Protein AF-A0A2R4JYB7-F1 (afdb_monomer)

Solvent-accessible surface area (backbone atoms only — not comparable to full-atom values): 16387 Å² total; per-residue (Å²): 108,73,51,58,57,35,46,77,72,76,41,82,52,65,44,45,37,65,60,54,50,52,56,44,50,42,39,32,61,56,36,69,44,100,69,92,52,61,34,64,59,56,36,47,54,51,50,54,53,47,61,74,54,27,50,70,39,66,64,53,86,64,34,68,59,54,14,52,52,27,41,77,69,46,35,82,40,5,49,67,51,73,93,70,91,51,55,71,60,30,46,55,50,11,31,51,45,27,33,46,51,53,22,51,51,53,54,39,69,76,62,76,54,79,41,75,47,69,40,73,56,61,61,52,36,48,83,79,36,54,23,67,69,62,44,51,50,39,23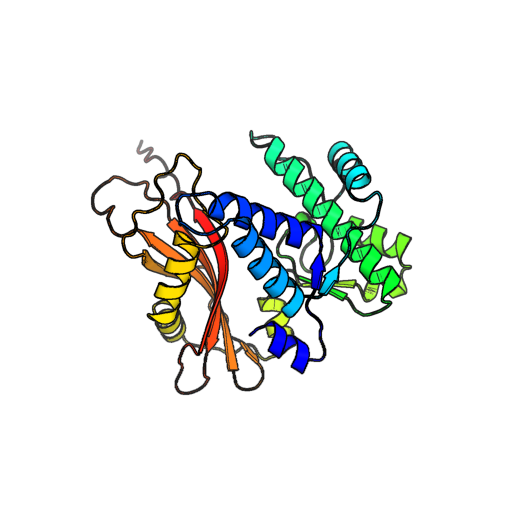,70,76,60,34,66,76,59,33,68,40,59,41,53,29,47,68,23,66,65,46,51,44,55,70,71,24,47,77,48,94,71,59,71,64,60,55,47,52,58,66,65,28,66,71,43,49,53,53,48,49,47,39,60,77,73,32,69,47,64,58,54,58,94,86,45,78,69,75,61,96,50,61,70,40,82,70,46,76,53,80,78,90,49,36,23,43,39,91,86,3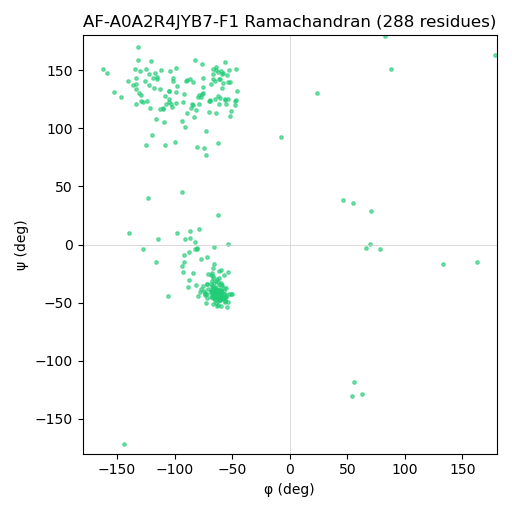2,31,39,33,63,45,34,39,36,30,36,65,56,84,67,88,82,65,67,100,64,68,60,33,41,37,33,35,34,43,35,36,24,40,70,79,74,77,41,82,75,43,74,43,80,76,48,56,40,61,40,76,53,79,74,76,74,75,83,77,72,132

Nearest PDB structures (foldseek):
  4ccv-assembly1_A  TM=4.680E-01  e=1.891E-02  Oryctolagus cuniculus
  6o1t-assembly1_B-2  TM=3.289E-01  e=2.391E+00  Bos taurus
  9jp5-assembly2_H  TM=4.965E-01  e=6.585E+00  Rhodococcus jostii RHA1
  5i7l-assembly3_A  TM=2.744E-01  e=2.260E+00  Homo sapiens

Secondary structure (DSSP, 8-state):
-HHHHHHHTT---EEEHHHHHHHHHHHHHHHTSSSSS-HHHHHHHHHHHHHHH-EEEPPPTTHHHHHHHHHHHT-TT-PPPPSSS-HHHHHHHHHHHHHHHHHHHHHHHHH-S-EEEE---GGGEETTEE-HHHHHHHHHHH-HHHHTTEEEETTSHHHHHHHHSEEE---HHHHHHHHTSHHHHHHHHHHHHHSS---S-TTSPPPPSSPEEEEEEES---EEEETTEEEEEEEEEEEETT-SSS-S-PPEEEEEEEEEEESSS--EEEEEEEEEEEEPPPP-------

Mean predicted aligned error: 9.95 Å

Foldseek 3Di:
DVLVLCVVVVHAAADEPLVLVVLLVLQLVQVVPPPPDDSVVSSVVSNVVCVVRHHYQYQDPCQQVVLLVCCVVCHFLLHADDPPDPRPVSSVVSSSRSSRLNSLLVVCQVPLAQDEDFELDCSQDDPQWGDPRSLVVSCVSVNNVSSVSYTYDNNGVLSVLVVQFPKDDDDPVVVVCQCQDPQNQVVVLCCCVPNSDVQDDPPPPRLPNAGKAWDDWDDDWTWTDHPQWIKTFTKTWIFRPPPPDDDDWGKIKIWTKIFIFGPPPTHTPDIDTPDIHIDIDPDPPDPPDD

Sequence (290 aa):
MLHTTAHLHGHTLAVPQAVATEHLAHHRFEARQPTGHSPQDAARRRREALHAFFAILPTPEGAAEEALDRVAERRLPARAASGDGDDGKAEAHGIRDTVVWLTLLAAFEDRNQMLWFLSGNQNFAARTAFHPDLRAEAQHRLGTDRSLFLGLMQDGIPALLKRWGTKVTVSAEDLNLLARSEPVAQQVQAAVLTGPARPFAPDFPAPGTGPLAFDGRLGRPLAYHVDDRLWVPSRIRWRARGEEHACSGSPFIITRVLLEVSVEPMHVLGVTVLDVSTAEPPAARGRHET

pLDDT: mean 78.58, std 17.25, range [31.84, 96.44]

Radius of gyration: 20.84 Å; Cα contacts (8 Å, |Δi|>4): 446; chains: 1; bounding box: 44×65×51 Å

Structure (mmCIF, N/CA/C/O backbone):
data_AF-A0A2R4JYB7-F1
#
_entry.id   AF-A0A2R4JYB7-F1
#
loop_
_atom_site.group_PDB
_atom_site.id
_atom_site.type_symbol
_atom_site.label_atom_id
_atom_site.label_alt_id
_atom_site.label_comp_id
_atom_site.label_asym_id
_atom_site.label_entity_id
_atom_site.label_seq_id
_atom_site.pdbx_PDB_ins_code
_atom_site.Cartn_x
_atom_site.Cartn_y
_atom_site.Cartn_z
_atom_site.occupancy
_atom_site.B_iso_or_equiv
_atom_site.auth_seq_id
_atom_site.auth_comp_id
_atom_site.auth_asym_id
_atom_site.auth_atom_id
_atom_site.pdbx_PDB_model_num
ATOM 1 N N . MET A 1 1 ? -3.838 -7.881 11.708 1.00 77.56 1 MET A N 1
ATOM 2 C CA . MET A 1 1 ? -5.175 -7.332 11.397 1.00 77.56 1 MET A CA 1
ATOM 3 C C . MET A 1 1 ? -5.413 -7.361 9.892 1.00 77.56 1 MET A C 1
ATOM 5 O O . MET A 1 1 ? -5.948 -8.359 9.438 1.00 77.56 1 MET A O 1
ATOM 9 N N . LEU A 1 2 ? -4.902 -6.409 9.094 1.00 81.94 2 LEU A N 1
ATOM 10 C CA . LEU A 1 2 ? -5.151 -6.378 7.636 1.00 81.94 2 LEU A CA 1
ATOM 11 C C . LEU A 1 2 ? -4.721 -7.657 6.883 1.00 81.94 2 LEU A C 1
ATOM 13 O O . LEU A 1 2 ? -5.419 -8.091 5.977 1.00 81.94 2 LEU A O 1
ATOM 17 N N . HIS A 1 3 ? -3.606 -8.284 7.278 1.00 84.56 3 HIS A N 1
ATOM 18 C CA . HIS A 1 3 ? -3.155 -9.569 6.719 1.00 84.56 3 HIS A CA 1
ATOM 19 C C . HIS A 1 3 ? -4.182 -10.699 6.902 1.00 84.56 3 HIS A C 1
ATOM 21 O O . HIS A 1 3 ? -4.426 -11.466 5.979 1.00 84.56 3 HIS A O 1
ATOM 27 N N . THR A 1 4 ? -4.810 -10.784 8.077 1.00 85.31 4 THR A N 1
ATOM 28 C CA . THR A 1 4 ? -5.815 -11.812 8.375 1.00 85.31 4 THR A CA 1
ATOM 29 C C . THR A 1 4 ? -7.050 -11.625 7.501 1.00 85.31 4 THR A C 1
ATOM 31 O O . THR A 1 4 ? -7.511 -12.584 6.893 1.00 85.31 4 THR A O 1
ATOM 34 N N . THR A 1 5 ? -7.535 -10.387 7.365 1.00 86.38 5 THR A N 1
ATOM 35 C CA . THR A 1 5 ? -8.644 -10.061 6.457 1.00 86.38 5 THR A CA 1
ATOM 36 C C . THR A 1 5 ? -8.279 -10.361 5.006 1.00 86.38 5 THR A C 1
ATOM 38 O O . THR A 1 5 ? -9.053 -11.000 4.308 1.00 86.38 5 THR A O 1
ATOM 41 N N . ALA A 1 6 ? -7.072 -10.001 4.559 1.00 87.94 6 ALA A N 1
ATOM 42 C CA . ALA A 1 6 ? -6.613 -10.345 3.214 1.00 87.94 6 ALA A CA 1
ATOM 43 C C . ALA A 1 6 ? -6.676 -11.859 2.960 1.00 87.94 6 ALA A C 1
ATOM 45 O O . ALA A 1 6 ? -7.192 -12.281 1.928 1.00 87.94 6 ALA A O 1
ATOM 46 N N . HIS A 1 7 ? -6.216 -12.662 3.922 1.00 88.88 7 HIS A N 1
ATOM 47 C CA . HIS A 1 7 ? -6.227 -14.117 3.822 1.00 88.88 7 HIS A CA 1
ATOM 48 C C . HIS A 1 7 ? -7.649 -14.695 3.747 1.00 88.88 7 HIS A C 1
ATOM 50 O O . HIS A 1 7 ? -7.897 -15.570 2.921 1.00 88.88 7 HIS A O 1
ATOM 56 N N . LEU A 1 8 ? -8.595 -14.170 4.540 1.00 89.31 8 LEU A N 1
ATOM 57 C CA . LEU A 1 8 ? -10.013 -14.562 4.478 1.00 89.31 8 LEU A CA 1
ATOM 58 C C . LEU A 1 8 ? -10.634 -14.294 3.101 1.00 89.31 8 LEU A C 1
ATOM 60 O O . LEU A 1 8 ? -11.441 -15.085 2.622 1.00 89.31 8 LEU A O 1
ATOM 64 N N . HIS A 1 9 ? -10.206 -13.220 2.435 1.00 89.88 9 HIS A N 1
ATOM 65 C CA . HIS A 1 9 ? -10.629 -12.868 1.075 1.00 89.88 9 HIS A CA 1
ATOM 66 C C . HIS A 1 9 ? -9.777 -13.544 -0.019 1.00 89.88 9 HIS A C 1
ATOM 68 O O . HIS A 1 9 ? -9.866 -13.185 -1.192 1.00 89.88 9 HIS A O 1
ATOM 74 N N . GLY A 1 10 ? -8.945 -14.532 0.336 1.00 89.69 10 GLY A N 1
ATOM 75 C CA . GLY A 1 10 ? -8.136 -15.297 -0.618 1.00 89.69 10 GLY A CA 1
ATOM 76 C C . GLY A 1 10 ? -6.990 -14.496 -1.240 1.00 89.69 10 GLY A C 1
ATOM 77 O O . GLY A 1 10 ? -6.601 -14.742 -2.383 1.00 89.69 10 GLY A O 1
ATOM 78 N N . HIS A 1 11 ? -6.460 -13.505 -0.523 1.00 90.75 11 HIS A N 1
ATOM 79 C CA . HIS A 1 11 ? -5.369 -12.655 -0.988 1.00 90.75 11 HIS A CA 1
ATOM 80 C C . HIS A 1 11 ? -4.119 -12.784 -0.126 1.00 90.75 11 HIS A C 1
ATOM 82 O O . HIS A 1 11 ? -4.175 -12.922 1.096 1.00 90.75 11 HIS A O 1
ATOM 88 N N . THR A 1 12 ? -2.973 -12.625 -0.781 1.00 91.19 12 THR A N 1
ATOM 89 C CA . THR A 1 12 ? -1.666 -12.543 -0.132 1.00 91.19 12 THR A CA 1
ATOM 90 C C . THR A 1 12 ? -1.170 -11.110 -0.213 1.00 91.19 12 THR A C 1
ATOM 92 O O . THR A 1 12 ? -0.999 -10.571 -1.308 1.00 91.19 12 THR A O 1
ATOM 95 N N . LEU A 1 13 ? -0.919 -10.484 0.937 1.00 91.44 13 LEU A N 1
ATOM 96 C CA . LEU A 1 13 ? -0.261 -9.181 0.964 1.00 91.44 13 LEU A CA 1
ATOM 97 C C . LEU A 1 13 ? 1.229 -9.360 0.676 1.00 91.44 13 LEU A C 1
ATOM 99 O O . LEU A 1 13 ? 1.877 -10.252 1.226 1.00 91.44 13 LEU A O 1
ATOM 103 N N . ALA A 1 14 ? 1.771 -8.496 -0.174 1.00 92.12 14 ALA A N 1
ATOM 104 C CA . ALA A 1 14 ? 3.167 -8.548 -0.568 1.00 92.12 14 ALA A CA 1
ATOM 105 C C . ALA A 1 14 ? 3.808 -7.160 -0.539 1.00 92.12 14 ALA A C 1
ATOM 107 O O . ALA A 1 14 ? 3.129 -6.150 -0.731 1.00 92.12 14 ALA A O 1
ATOM 108 N N . VAL A 1 15 ? 5.117 -7.120 -0.297 1.00 91.75 15 VAL A N 1
ATOM 109 C CA . VAL A 1 15 ? 5.913 -5.887 -0.266 1.00 91.75 15 VAL A CA 1
ATOM 110 C C . VAL A 1 15 ? 7.190 -6.100 -1.086 1.00 91.75 15 VAL A C 1
ATOM 112 O O . VAL A 1 15 ? 7.845 -7.130 -0.911 1.00 91.75 15 VAL A O 1
ATOM 115 N N . PRO A 1 16 ? 7.580 -5.157 -1.965 1.00 94.06 16 PRO A N 1
ATOM 116 C CA . PRO A 1 16 ? 8.871 -5.206 -2.647 1.00 94.06 16 PRO A CA 1
ATOM 117 C C . PRO A 1 16 ? 10.043 -5.236 -1.660 1.00 94.06 16 PRO A C 1
ATOM 119 O O . PRO A 1 16 ? 10.058 -4.491 -0.676 1.00 94.06 16 PRO A O 1
ATOM 122 N N . GLN A 1 17 ? 11.059 -6.051 -1.935 1.00 92.50 17 GLN A N 1
ATOM 123 C CA . GLN A 1 17 ? 12.241 -6.197 -1.083 1.00 92.50 17 GLN A CA 1
ATOM 124 C C . GLN A 1 17 ? 12.944 -4.862 -0.821 1.00 92.50 17 GLN A C 1
ATOM 126 O O . GLN A 1 17 ? 13.394 -4.628 0.303 1.00 92.50 17 GLN A O 1
ATOM 131 N N . ALA A 1 18 ? 13.005 -3.972 -1.815 1.00 89.56 18 ALA A N 1
ATOM 132 C CA . ALA A 1 18 ? 13.560 -2.629 -1.650 1.00 89.56 18 ALA A CA 1
ATOM 133 C C . ALA A 1 18 ? 12.838 -1.834 -0.545 1.00 89.56 18 ALA A C 1
ATOM 135 O O . ALA A 1 18 ? 13.487 -1.288 0.344 1.00 89.56 18 ALA A O 1
ATOM 136 N N . VAL A 1 19 ? 11.500 -1.867 -0.524 1.00 88.19 19 VAL A N 1
ATOM 137 C CA . VAL A 1 19 ? 10.675 -1.190 0.492 1.00 88.19 19 VAL A CA 1
ATOM 138 C C . VAL A 1 19 ? 10.846 -1.841 1.866 1.00 88.19 19 VAL A C 1
ATOM 140 O O . VAL A 1 19 ? 10.973 -1.151 2.875 1.00 88.19 19 VAL A O 1
ATOM 143 N N . ALA A 1 20 ? 10.901 -3.174 1.930 1.00 86.44 20 ALA A N 1
ATOM 144 C CA . ALA A 1 20 ? 11.161 -3.879 3.185 1.00 86.44 20 ALA A CA 1
ATOM 145 C C . ALA A 1 20 ? 12.561 -3.562 3.745 1.00 86.44 20 ALA A C 1
ATOM 147 O O . ALA A 1 20 ? 12.731 -3.399 4.954 1.00 86.44 20 ALA A O 1
ATOM 148 N N . THR A 1 21 ? 13.564 -3.447 2.874 1.00 85.31 21 THR A N 1
ATOM 149 C CA . THR A 1 21 ? 14.947 -3.122 3.248 1.00 85.31 21 THR A CA 1
ATOM 150 C C . THR A 1 21 ? 15.059 -1.693 3.762 1.00 85.31 21 THR A C 1
ATOM 152 O O . THR A 1 21 ? 15.651 -1.481 4.818 1.00 85.31 21 THR A O 1
ATOM 155 N N . GLU A 1 22 ? 14.435 -0.738 3.073 1.00 82.62 22 GLU A N 1
ATOM 156 C CA . GLU A 1 22 ? 14.310 0.656 3.508 1.00 82.62 22 GLU A CA 1
ATOM 157 C C . GLU A 1 22 ? 13.641 0.747 4.889 1.00 82.62 22 GLU A C 1
ATOM 159 O O . GLU A 1 22 ? 14.185 1.359 5.810 1.00 82.62 22 GLU A O 1
ATOM 164 N N . HIS A 1 23 ? 12.517 0.045 5.081 1.00 78.56 23 HIS A N 1
ATOM 165 C CA . HIS A 1 23 ? 11.815 -0.018 6.368 1.00 78.56 23 HIS A CA 1
ATOM 166 C C . HIS A 1 23 ? 12.721 -0.528 7.500 1.00 78.56 23 HIS A C 1
ATOM 168 O O . HIS A 1 23 ? 12.712 -0.001 8.614 1.00 78.56 23 HIS A O 1
ATOM 174 N N . LEU A 1 24 ? 13.523 -1.562 7.233 1.00 78.75 24 LEU A N 1
ATOM 175 C CA . LEU A 1 24 ? 14.467 -2.110 8.210 1.00 78.75 24 LEU A CA 1
ATOM 176 C C . LEU A 1 24 ? 15.669 -1.189 8.459 1.00 78.75 24 LEU A C 1
ATOM 178 O O . LEU A 1 24 ? 16.182 -1.162 9.579 1.00 78.75 24 LEU A O 1
ATOM 182 N N . ALA A 1 25 ? 16.133 -0.459 7.444 1.00 75.12 25 ALA A N 1
ATOM 183 C CA . ALA A 1 25 ? 17.231 0.493 7.569 1.00 75.12 25 ALA A CA 1
ATOM 184 C C . ALA A 1 25 ? 16.847 1.660 8.490 1.00 75.12 25 ALA A C 1
ATOM 186 O O . ALA A 1 25 ? 17.591 1.941 9.433 1.00 75.12 25 ALA A O 1
ATOM 187 N N . HIS A 1 26 ? 15.657 2.241 8.300 1.00 68.62 26 HIS A N 1
ATOM 188 C CA . HIS A 1 26 ? 15.118 3.266 9.198 1.00 68.62 26 HIS A CA 1
ATOM 189 C C . HIS A 1 26 ? 15.037 2.760 10.646 1.00 68.62 26 HIS A C 1
ATOM 191 O O . HIS A 1 26 ? 15.586 3.371 11.561 1.00 68.62 26 HIS A O 1
ATOM 197 N N . HIS A 1 27 ? 14.496 1.556 10.850 1.00 66.25 27 HIS A N 1
ATOM 198 C CA . HIS A 1 27 ? 14.380 0.970 12.188 1.00 66.25 27 HIS A CA 1
ATOM 199 C C . HIS A 1 27 ? 15.742 0.691 12.865 1.00 66.25 27 HIS A C 1
ATOM 201 O O . HIS A 1 27 ? 15.862 0.743 14.091 1.00 66.25 27 HIS A O 1
ATOM 207 N N . ARG A 1 28 ? 16.790 0.365 12.094 1.00 66.56 28 ARG A N 1
ATOM 208 C CA . ARG A 1 28 ? 18.157 0.172 12.619 1.00 66.56 28 ARG A CA 1
ATOM 209 C C . ARG A 1 28 ? 18.805 1.480 13.036 1.00 66.56 28 ARG A C 1
ATOM 211 O O . ARG A 1 28 ? 19.497 1.505 14.052 1.00 66.56 28 ARG A O 1
ATOM 218 N N . PHE A 1 29 ? 18.635 2.521 12.226 1.00 60.56 29 PHE A N 1
ATOM 219 C CA . PHE A 1 29 ? 19.181 3.842 12.506 1.00 60.56 29 PHE A CA 1
ATOM 220 C C . PHE A 1 29 ? 18.631 4.385 13.828 1.00 60.56 29 PHE A C 1
ATOM 222 O O . PHE A 1 29 ? 19.389 4.860 14.669 1.00 60.56 29 PHE A O 1
ATOM 229 N N . GLU A 1 30 ? 17.336 4.210 14.069 1.00 56.97 30 GLU A N 1
ATOM 230 C CA . GLU A 1 30 ? 16.692 4.707 15.283 1.00 56.97 30 GLU A CA 1
ATOM 231 C C . GLU A 1 30 ? 17.010 3.879 16.533 1.00 56.97 30 GLU A C 1
ATOM 233 O O . GLU A 1 30 ? 17.233 4.451 17.597 1.00 56.97 30 GLU A O 1
ATOM 238 N N . ALA A 1 31 ? 17.140 2.551 16.420 1.00 60.84 31 ALA A N 1
ATOM 239 C CA . ALA A 1 31 ? 17.536 1.705 17.552 1.00 60.84 31 ALA A CA 1
ATOM 240 C C . ALA A 1 31 ? 18.973 1.976 18.048 1.00 60.84 31 ALA A C 1
ATOM 242 O O . ALA A 1 31 ? 19.328 1.573 19.152 1.00 60.84 31 ALA A O 1
ATOM 243 N N . ARG A 1 32 ? 19.811 2.655 17.249 1.00 57.91 32 ARG A N 1
ATOM 244 C CA . ARG A 1 32 ? 21.145 3.129 17.667 1.00 57.91 32 ARG A CA 1
ATOM 245 C C . ARG A 1 32 ? 21.092 4.384 18.545 1.00 57.91 32 ARG A C 1
ATOM 247 O O . ARG A 1 32 ? 22.105 4.729 19.145 1.00 57.91 32 ARG A O 1
ATOM 254 N N . GLN A 1 33 ? 19.944 5.052 18.639 1.00 56.41 33 GLN A N 1
ATOM 255 C CA . GLN A 1 33 ? 19.716 6.116 19.618 1.00 56.41 33 GLN A CA 1
ATOM 256 C C . GLN A 1 33 ? 19.469 5.502 21.011 1.00 56.41 33 GLN A C 1
ATOM 258 O O . GLN A 1 33 ? 19.084 4.333 21.080 1.00 56.41 33 GLN A O 1
ATOM 263 N N . PRO A 1 34 ? 19.725 6.217 22.127 1.00 48.06 34 PRO A N 1
ATOM 264 C CA . PRO A 1 34 ? 20.020 5.619 23.432 1.00 48.06 34 PRO A CA 1
ATOM 265 C C . PRO A 1 34 ? 18.773 5.002 24.084 1.00 48.06 34 PRO A C 1
ATOM 267 O O . PRO A 1 34 ? 18.163 5.567 24.982 1.00 48.06 34 PRO A O 1
ATOM 270 N N . THR A 1 35 ? 18.383 3.820 23.612 1.00 50.06 35 THR A N 1
ATOM 271 C CA . THR A 1 35 ? 17.204 3.063 24.057 1.00 50.06 35 THR A CA 1
ATOM 272 C C . THR A 1 35 ? 17.587 1.751 24.748 1.00 50.06 35 THR A C 1
ATOM 274 O O . THR A 1 35 ? 16.713 0.970 25.112 1.00 50.06 35 THR A O 1
ATOM 277 N N . GLY A 1 36 ? 18.885 1.485 24.953 1.00 52.75 36 GLY A N 1
ATOM 278 C CA . GLY A 1 36 ? 19.387 0.337 25.725 1.00 52.75 36 GLY A CA 1
ATOM 279 C C . GLY A 1 36 ? 19.183 -1.045 25.085 1.00 52.75 36 GLY A C 1
ATOM 280 O O . GLY A 1 36 ? 19.585 -2.045 25.671 1.00 52.75 36 GLY A O 1
ATOM 281 N N . HIS A 1 37 ? 18.594 -1.125 23.888 1.00 57.59 37 HIS A N 1
ATOM 282 C CA . HIS A 1 37 ? 18.372 -2.375 23.159 1.00 57.59 37 HIS A CA 1
ATOM 283 C C . HIS A 1 37 ? 19.413 -2.551 22.049 1.00 57.59 37 HIS A C 1
ATOM 285 O O . HIS A 1 37 ? 19.784 -1.588 21.383 1.00 57.59 37 HIS A O 1
ATOM 291 N N . SER A 1 38 ? 19.856 -3.790 21.801 1.00 71.31 38 SER A N 1
ATOM 292 C CA . SER A 1 38 ? 20.729 -4.095 20.662 1.00 71.31 38 SER A CA 1
ATOM 293 C C . SER A 1 38 ? 20.010 -3.758 19.342 1.00 71.31 38 SER A C 1
ATOM 295 O O . SER A 1 38 ? 18.969 -4.359 19.043 1.00 71.31 38 SER A O 1
ATOM 297 N N . PRO A 1 39 ? 20.556 -2.858 18.498 1.00 68.25 39 PRO A N 1
ATOM 298 C CA . PRO A 1 39 ? 19.956 -2.501 17.209 1.00 68.25 39 PRO A CA 1
ATOM 299 C C . PRO A 1 39 ? 19.755 -3.702 16.277 1.00 68.25 39 PRO A C 1
ATOM 301 O O . PRO A 1 39 ? 18.881 -3.696 15.407 1.00 68.25 39 PRO A O 1
ATOM 304 N N . GLN A 1 40 ? 20.568 -4.747 16.451 1.00 73.69 40 GLN A N 1
ATOM 305 C CA . GLN A 1 40 ? 20.485 -5.974 15.666 1.00 73.69 40 GLN A CA 1
ATOM 306 C C . GLN A 1 40 ? 19.274 -6.826 16.062 1.00 73.69 40 GLN A C 1
ATOM 308 O O . GLN A 1 40 ? 18.575 -7.317 15.176 1.00 73.69 40 GLN A O 1
ATOM 313 N N . ASP A 1 41 ? 18.978 -6.949 17.360 1.00 70.88 41 ASP A N 1
ATOM 314 C CA . ASP A 1 41 ? 17.817 -7.705 17.844 1.00 70.88 41 ASP A CA 1
ATOM 315 C C . ASP A 1 41 ? 16.502 -7.025 17.455 1.00 70.88 41 ASP A C 1
ATOM 317 O O . ASP A 1 41 ? 15.561 -7.693 17.020 1.00 70.88 41 ASP A O 1
ATOM 321 N N . ALA A 1 42 ? 16.453 -5.692 17.538 1.00 66.81 42 ALA A N 1
ATOM 322 C CA . ALA A 1 42 ? 15.307 -4.903 17.093 1.00 66.81 42 ALA A CA 1
ATOM 323 C C . ALA A 1 42 ? 15.045 -5.088 15.586 1.00 66.81 42 ALA A C 1
ATOM 325 O O . ALA A 1 42 ? 13.924 -5.387 15.169 1.00 66.81 42 ALA A O 1
ATOM 326 N N . ALA A 1 43 ? 16.097 -5.001 14.766 1.00 71.50 43 ALA A N 1
ATOM 327 C CA . ALA A 1 43 ? 15.994 -5.223 13.327 1.00 71.50 43 ALA A CA 1
ATOM 328 C C . ALA A 1 43 ? 15.611 -6.668 12.970 1.00 71.50 43 ALA A C 1
ATOM 330 O O . ALA A 1 43 ? 14.854 -6.877 12.022 1.00 71.50 43 ALA A O 1
ATOM 331 N N . ARG A 1 44 ? 16.111 -7.662 13.720 1.00 77.81 44 ARG A N 1
ATOM 332 C CA . ARG A 1 44 ? 15.747 -9.073 13.535 1.00 77.81 44 ARG A CA 1
ATOM 333 C C . ARG A 1 44 ? 14.260 -9.289 13.807 1.00 77.81 44 ARG A C 1
ATOM 335 O O . ARG A 1 44 ? 13.566 -9.756 12.911 1.00 77.81 44 ARG A O 1
ATOM 342 N N . ARG A 1 45 ? 13.757 -8.862 14.972 1.00 72.81 45 ARG A N 1
ATOM 343 C CA . ARG A 1 45 ? 12.326 -8.969 15.320 1.00 72.81 45 ARG A CA 1
ATOM 344 C C . ARG A 1 45 ? 11.442 -8.276 14.290 1.00 72.81 45 ARG A C 1
ATOM 346 O O . ARG A 1 45 ? 10.395 -8.794 13.913 1.00 72.81 45 ARG A O 1
ATOM 353 N N . ARG A 1 46 ? 11.869 -7.108 13.796 1.00 76.75 46 ARG A N 1
ATOM 354 C CA . ARG A 1 46 ? 11.103 -6.388 12.776 1.00 76.75 46 ARG A CA 1
ATOM 355 C C . ARG A 1 46 ? 11.089 -7.119 11.437 1.00 76.75 46 ARG A C 1
ATOM 357 O O . ARG A 1 46 ? 10.048 -7.152 10.787 1.00 76.75 46 ARG A O 1
ATOM 364 N N . ARG A 1 47 ? 12.212 -7.716 11.033 1.00 80.94 47 ARG A N 1
ATOM 365 C CA . ARG A 1 47 ? 12.286 -8.557 9.834 1.00 8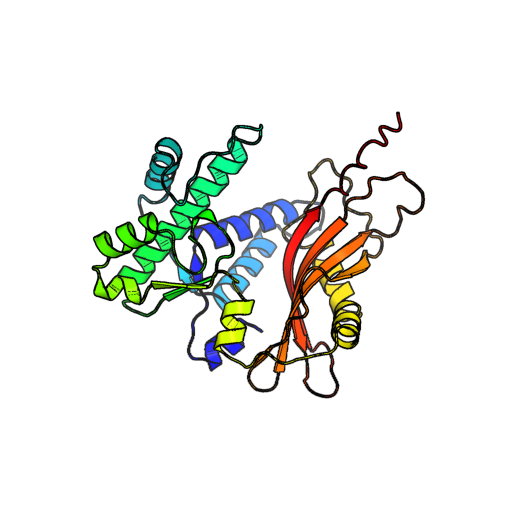0.94 47 ARG A CA 1
ATOM 366 C C . ARG A 1 47 ? 11.373 -9.772 9.968 1.00 80.94 47 ARG A C 1
ATOM 368 O O . ARG A 1 47 ? 10.581 -10.014 9.069 1.00 80.94 47 ARG A O 1
ATOM 375 N N . GLU A 1 48 ? 11.448 -10.488 11.085 1.00 79.12 48 GLU A N 1
ATOM 376 C CA . GLU A 1 48 ? 10.580 -11.637 11.373 1.00 79.12 48 GLU A CA 1
ATOM 377 C C . GLU A 1 48 ? 9.101 -11.242 11.293 1.00 79.12 48 GLU A C 1
ATOM 379 O O . GLU A 1 48 ? 8.328 -11.906 10.609 1.00 79.12 48 GLU A O 1
ATOM 384 N N . ALA A 1 49 ? 8.721 -10.104 11.882 1.00 78.50 49 ALA A N 1
ATOM 385 C CA . ALA A 1 49 ? 7.361 -9.584 11.782 1.00 78.50 49 ALA A CA 1
ATOM 386 C C . ALA A 1 49 ? 6.953 -9.254 10.334 1.00 78.50 49 ALA A C 1
ATOM 388 O O . ALA A 1 49 ? 5.840 -9.575 9.931 1.00 78.50 49 ALA A O 1
ATOM 389 N N . LEU A 1 50 ? 7.831 -8.639 9.530 1.00 82.12 50 LEU A N 1
ATOM 390 C CA . LEU A 1 50 ? 7.535 -8.368 8.117 1.00 82.12 50 LEU A CA 1
ATOM 391 C C . LEU A 1 50 ? 7.292 -9.665 7.336 1.00 82.12 50 LEU A C 1
ATOM 393 O O . LEU A 1 50 ? 6.292 -9.759 6.633 1.00 82.12 50 LEU A O 1
ATOM 397 N N . HIS A 1 51 ? 8.151 -10.672 7.504 1.00 85.38 51 HIS A N 1
ATOM 398 C CA . HIS A 1 51 ? 7.998 -11.969 6.838 1.00 85.38 51 HIS A CA 1
ATOM 399 C C . HIS A 1 51 ? 6.789 -12.772 7.340 1.00 85.38 51 HIS A C 1
ATOM 401 O O . HIS A 1 51 ? 6.245 -13.573 6.588 1.00 85.38 51 HIS A O 1
ATOM 407 N N . ALA A 1 52 ? 6.343 -12.550 8.580 1.00 82.69 52 ALA A N 1
ATOM 408 C CA . ALA A 1 52 ? 5.147 -13.193 9.119 1.00 82.69 52 ALA A CA 1
ATOM 409 C C . ALA A 1 52 ? 3.841 -12.666 8.495 1.00 82.69 52 ALA A C 1
ATOM 411 O O . ALA A 1 52 ? 2.841 -13.380 8.493 1.00 82.69 52 ALA A O 1
ATOM 412 N N . PHE A 1 53 ? 3.831 -11.426 7.987 1.00 83.50 53 PHE A N 1
ATOM 413 C CA . PHE A 1 53 ? 2.618 -10.773 7.471 1.00 83.50 53 PHE A CA 1
ATOM 414 C C . PHE A 1 53 ? 2.650 -10.457 5.976 1.00 83.50 53 PHE A C 1
ATOM 416 O O . PHE A 1 53 ? 1.608 -10.126 5.410 1.00 83.50 53 PHE A O 1
ATOM 423 N N . PHE A 1 54 ? 3.817 -10.500 5.336 1.00 89.88 54 PHE A N 1
ATOM 424 C CA . PHE A 1 54 ? 3.965 -10.139 3.934 1.00 89.88 54 PHE A CA 1
ATOM 425 C C . PHE A 1 54 ? 4.844 -11.137 3.195 1.00 89.88 54 PHE A C 1
ATOM 427 O O . PHE A 1 54 ? 5.934 -11.493 3.643 1.00 89.88 54 PHE A O 1
ATOM 434 N N . ALA A 1 55 ? 4.409 -11.502 1.991 1.00 92.31 55 ALA A N 1
ATOM 435 C CA . ALA A 1 55 ? 5.309 -12.078 1.009 1.00 92.31 55 ALA A CA 1
ATOM 436 C C . ALA A 1 55 ? 6.285 -10.991 0.533 1.00 92.31 55 ALA A C 1
ATOM 438 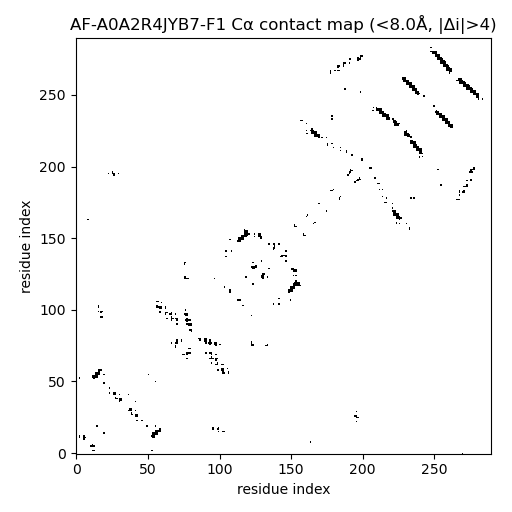O O . ALA A 1 55 ? 5.867 -9.941 0.042 1.00 92.31 55 ALA A O 1
ATOM 439 N N . ILE A 1 56 ? 7.586 -11.233 0.657 1.00 93.31 56 ILE A N 1
ATOM 440 C CA . ILE A 1 56 ? 8.590 -10.307 0.129 1.00 93.31 56 ILE A CA 1
ATOM 441 C C . ILE A 1 56 ? 8.817 -10.629 -1.346 1.00 93.31 56 ILE A C 1
ATOM 443 O O . ILE A 1 56 ? 9.175 -11.756 -1.686 1.00 93.31 56 ILE A O 1
ATOM 447 N N . LEU A 1 57 ? 8.571 -9.653 -2.220 1.00 94.38 57 LEU A N 1
ATOM 448 C CA . LEU A 1 57 ? 8.844 -9.784 -3.651 1.00 94.38 57 LEU A CA 1
ATOM 449 C C . LEU A 1 57 ? 10.317 -9.442 -3.894 1.00 94.38 57 LEU A C 1
ATOM 451 O O . LEU A 1 57 ? 10.715 -8.330 -3.534 1.00 94.38 57 LEU A O 1
ATOM 455 N N . PRO A 1 58 ? 11.127 -10.363 -4.442 1.00 95.06 58 PRO A N 1
ATOM 456 C CA . PRO A 1 58 ? 12.549 -10.117 -4.640 1.00 95.06 58 PRO A CA 1
ATOM 457 C C . PRO A 1 58 ? 12.758 -8.986 -5.643 1.00 95.06 58 PRO A C 1
ATOM 459 O O . PRO A 1 58 ? 12.041 -8.892 -6.639 1.00 95.06 58 PRO A O 1
ATOM 462 N N . THR A 1 59 ? 13.746 -8.134 -5.381 1.00 95.31 59 THR A N 1
ATOM 463 C CA . THR A 1 59 ? 14.175 -7.145 -6.372 1.00 95.31 59 THR A CA 1
ATOM 464 C C . THR A 1 59 ? 14.861 -7.889 -7.526 1.00 95.31 59 THR A C 1
ATOM 466 O O . THR A 1 59 ? 15.802 -8.636 -7.250 1.00 95.31 59 THR A O 1
ATOM 469 N N . PRO A 1 60 ? 14.424 -7.722 -8.788 1.00 95.94 60 PRO A N 1
ATOM 470 C CA . PRO A 1 60 ? 15.063 -8.393 -9.913 1.00 95.94 60 PRO A CA 1
ATOM 471 C C . PRO A 1 60 ? 16.491 -7.877 -10.131 1.00 95.94 60 PRO A C 1
ATOM 473 O O . PRO A 1 60 ? 16.809 -6.727 -9.815 1.00 95.94 60 PRO A O 1
ATOM 476 N N . GLU A 1 61 ? 17.354 -8.736 -10.669 1.00 94.50 61 GLU A N 1
ATOM 477 C CA . GLU A 1 61 ? 18.721 -8.366 -11.047 1.00 94.50 61 GLU A CA 1
ATOM 478 C C . GLU A 1 61 ? 18.703 -7.251 -12.108 1.00 94.50 61 GLU A C 1
ATOM 480 O O . GLU A 1 61 ? 17.810 -7.207 -12.955 1.00 94.50 61 GLU A O 1
ATOM 485 N N . GLY A 1 62 ? 19.644 -6.305 -12.031 1.00 93.94 62 GLY A N 1
ATOM 486 C CA . GLY A 1 62 ? 19.698 -5.151 -12.939 1.00 93.94 62 GLY A CA 1
ATOM 487 C C . GLY A 1 62 ? 18.709 -4.019 -12.622 1.00 93.94 62 GLY A C 1
ATOM 488 O O . GLY A 1 62 ? 18.716 -2.987 -13.290 1.00 93.94 62 GLY A O 1
ATOM 489 N N . ALA A 1 63 ? 17.828 -4.178 -11.622 1.00 94.38 63 ALA A N 1
ATOM 490 C CA . ALA A 1 63 ? 16.807 -3.170 -11.322 1.00 94.38 63 ALA A CA 1
ATOM 491 C C . ALA A 1 63 ? 17.382 -1.851 -10.793 1.00 94.38 63 ALA A C 1
ATOM 493 O O . ALA A 1 63 ? 16.756 -0.808 -10.967 1.00 94.38 63 ALA A O 1
ATOM 494 N N . ALA A 1 64 ? 18.531 -1.896 -10.114 1.00 90.88 64 ALA A N 1
ATOM 495 C CA . ALA A 1 64 ? 19.181 -0.701 -9.591 1.00 90.88 64 ALA A CA 1
ATOM 496 C C . ALA A 1 64 ? 19.829 0.107 -10.723 1.00 90.88 64 ALA A C 1
ATOM 498 O O . ALA A 1 64 ? 19.672 1.322 -10.771 1.00 90.88 64 ALA A O 1
ATOM 499 N N . GLU A 1 65 ? 20.497 -0.576 -11.649 1.00 92.94 65 GLU A N 1
ATOM 500 C CA . GLU A 1 65 ? 21.123 -0.003 -12.837 1.00 92.94 65 GLU A CA 1
ATOM 501 C C . GLU A 1 65 ? 20.070 0.642 -13.748 1.00 92.94 65 GLU A C 1
ATOM 503 O O . GLU A 1 65 ? 20.143 1.838 -14.018 1.00 92.94 65 GLU A O 1
ATOM 508 N N . GLU A 1 66 ? 19.009 -0.093 -14.097 1.00 93.25 66 GLU A N 1
ATOM 509 C CA . GLU A 1 66 ? 17.888 0.440 -14.887 1.00 93.25 66 GLU A CA 1
ATOM 510 C C . GLU A 1 66 ? 17.209 1.629 -14.183 1.00 93.25 66 GLU A C 1
ATOM 512 O O . GLU A 1 66 ? 16.724 2.553 -14.834 1.00 93.25 66 GLU A O 1
ATOM 517 N N . ALA A 1 67 ? 17.160 1.640 -12.847 1.00 91.50 67 ALA A N 1
ATOM 518 C CA . ALA A 1 67 ? 16.612 2.769 -12.105 1.00 91.50 67 ALA A CA 1
ATOM 519 C C . ALA A 1 67 ? 17.464 4.038 -12.237 1.00 91.50 67 ALA A C 1
ATOM 521 O O . ALA A 1 67 ? 16.897 5.126 -12.354 1.00 91.50 67 ALA A O 1
ATOM 522 N N . LEU A 1 68 ? 18.793 3.909 -12.264 1.00 88.81 68 LEU A N 1
ATOM 523 C CA . LEU A 1 68 ? 19.698 5.030 -12.528 1.00 88.81 68 LEU A CA 1
ATOM 524 C C . LEU A 1 68 ? 19.524 5.548 -13.959 1.00 88.81 68 LEU A C 1
ATOM 526 O O . LEU A 1 68 ? 19.377 6.757 -14.154 1.00 88.81 68 LEU A O 1
ATOM 530 N N . ASP A 1 69 ? 19.440 4.642 -14.934 1.00 90.06 69 ASP A N 1
ATOM 531 C CA . ASP A 1 69 ? 19.228 4.999 -16.339 1.00 90.06 69 ASP A CA 1
ATOM 532 C C . ASP A 1 69 ? 17.897 5.740 -16.528 1.00 90.06 69 ASP A C 1
ATOM 534 O O . ASP A 1 69 ? 17.845 6.794 -17.164 1.00 90.06 69 ASP A O 1
ATOM 538 N N . ARG A 1 70 ? 16.812 5.274 -15.893 1.00 89.62 70 ARG A N 1
ATOM 539 C CA . ARG A 1 70 ? 15.513 5.964 -15.962 1.00 89.62 70 ARG A CA 1
ATOM 540 C C . ARG A 1 70 ? 15.514 7.336 -15.323 1.00 89.62 70 ARG A C 1
ATOM 542 O O . ARG A 1 70 ? 14.833 8.216 -15.841 1.00 89.62 70 ARG A O 1
ATOM 549 N N . VAL A 1 71 ? 16.228 7.530 -14.215 1.00 86.69 71 VAL A N 1
ATOM 550 C CA . VAL A 1 71 ? 16.367 8.860 -13.607 1.00 86.69 71 VAL A CA 1
ATOM 551 C C . VAL A 1 71 ? 17.093 9.797 -14.570 1.00 86.69 71 VAL A C 1
ATOM 553 O O . VAL A 1 71 ? 16.609 10.905 -14.811 1.00 86.69 71 VAL A O 1
ATOM 556 N N . ALA A 1 72 ? 18.188 9.336 -15.183 1.00 85.56 72 ALA A N 1
ATOM 557 C CA . ALA A 1 72 ? 18.943 10.110 -16.167 1.00 85.56 72 ALA A CA 1
ATOM 558 C C . ALA A 1 72 ? 18.088 10.474 -17.396 1.00 85.56 72 ALA A C 1
ATOM 560 O O . ALA A 1 72 ? 18.082 11.621 -17.845 1.00 85.56 72 ALA A O 1
ATOM 561 N N . GLU A 1 73 ? 17.300 9.522 -17.894 1.00 87.00 73 GLU A N 1
ATOM 562 C CA . GLU A 1 73 ? 16.390 9.693 -19.033 1.00 87.00 73 GLU A CA 1
ATOM 563 C C . GLU A 1 73 ? 15.041 10.338 -18.661 1.00 87.00 73 GLU A C 1
ATOM 565 O O . GLU A 1 73 ? 14.214 10.608 -19.534 1.00 87.00 73 GLU A O 1
ATOM 570 N N . ARG A 1 74 ? 14.795 10.592 -17.368 1.00 84.25 74 ARG A N 1
ATOM 571 C CA . ARG A 1 74 ? 13.533 11.112 -16.811 1.00 84.25 74 ARG A CA 1
ATOM 572 C C . ARG A 1 74 ? 12.305 10.276 -17.191 1.00 84.25 74 ARG A C 1
ATOM 574 O O . ARG A 1 74 ? 11.218 10.820 -17.423 1.00 84.25 74 ARG A O 1
ATOM 581 N N . ARG A 1 75 ? 12.469 8.954 -17.271 1.00 87.44 75 ARG A N 1
ATOM 582 C CA . ARG A 1 75 ? 11.386 8.023 -17.601 1.00 87.44 75 ARG A CA 1
ATOM 583 C C . ARG A 1 75 ? 10.607 7.618 -16.366 1.00 87.44 75 ARG A C 1
ATOM 585 O O . ARG A 1 75 ? 11.166 7.316 -15.319 1.00 87.44 75 ARG A O 1
ATOM 592 N N . LEU A 1 76 ? 9.295 7.487 -16.526 1.00 86.31 76 LEU A N 1
ATOM 593 C CA . LEU A 1 76 ? 8.433 7.029 -15.444 1.00 86.31 76 LEU A CA 1
ATOM 594 C C . LEU A 1 76 ? 8.830 5.629 -14.922 1.00 86.31 76 LEU A C 1
ATOM 596 O O . LEU A 1 76 ? 9.274 4.768 -15.692 1.00 86.31 76 LEU A O 1
ATOM 600 N N . PRO A 1 77 ? 8.637 5.380 -13.615 1.00 87.12 77 PRO A N 1
ATOM 601 C CA . PRO A 1 77 ? 8.091 6.311 -12.616 1.00 87.12 77 PRO A CA 1
ATOM 602 C C . PRO A 1 77 ? 9.119 7.332 -12.072 1.00 87.12 77 PRO A C 1
ATOM 604 O O . PRO A 1 77 ? 8.737 8.228 -11.323 1.00 87.12 77 PRO A O 1
ATOM 607 N N . ALA A 1 78 ? 10.391 7.263 -12.479 1.00 81.44 78 ALA A N 1
ATOM 608 C CA . ALA A 1 78 ? 11.430 8.232 -12.132 1.00 81.44 78 ALA A CA 1
ATOM 609 C C . ALA A 1 78 ? 11.279 9.564 -12.898 1.00 81.44 78 ALA A C 1
ATOM 611 O O . ALA A 1 78 ? 11.919 9.805 -13.919 1.00 81.44 78 ALA A O 1
ATOM 612 N N . ARG A 1 79 ? 10.425 10.472 -12.415 1.00 68.12 79 ARG A N 1
ATOM 613 C CA . ARG A 1 79 ? 10.432 11.870 -12.883 1.00 68.12 79 ARG A CA 1
ATOM 614 C C . ARG A 1 79 ? 11.484 12.689 -12.131 1.00 68.12 79 ARG A C 1
ATOM 616 O O . ARG A 1 79 ? 11.607 12.558 -10.919 1.00 68.12 79 ARG A O 1
ATOM 623 N N . ALA A 1 80 ? 12.189 13.569 -12.846 1.00 52.44 80 ALA A N 1
ATOM 624 C CA . ALA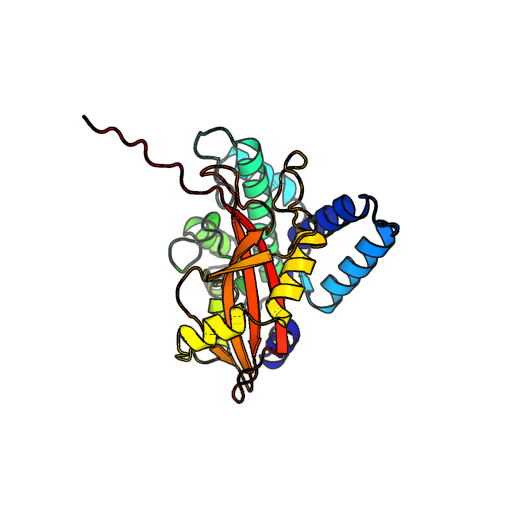 A 1 80 ? 13.070 14.568 -12.237 1.00 52.44 80 ALA A CA 1
ATOM 625 C C . ALA A 1 80 ? 12.277 15.564 -11.373 1.00 52.44 80 ALA A C 1
ATOM 627 O O . ALA A 1 80 ? 11.117 15.865 -11.680 1.00 52.44 80 ALA A O 1
ATOM 628 N N . ALA A 1 81 ? 12.920 16.090 -10.326 1.00 52.50 81 ALA A N 1
ATOM 629 C CA . ALA A 1 81 ? 12.390 17.180 -9.513 1.00 52.50 81 ALA A CA 1
ATOM 630 C C . ALA A 1 81 ? 11.961 18.358 -10.405 1.00 52.50 81 ALA A C 1
ATOM 632 O O . ALA A 1 81 ? 12.647 18.711 -11.368 1.00 52.50 81 ALA A O 1
ATOM 633 N N . SER A 1 82 ? 10.834 18.996 -10.084 1.00 48.75 82 SER A N 1
ATOM 634 C CA . SER A 1 82 ? 10.632 20.390 -10.487 1.00 48.75 82 SER A CA 1
ATOM 635 C C . SER A 1 82 ? 11.766 21.215 -9.877 1.00 48.75 82 SER A C 1
ATOM 637 O O . SER A 1 82 ? 12.056 21.000 -8.705 1.00 48.75 82 SER A O 1
ATOM 639 N N . GLY A 1 83 ? 12.382 22.111 -10.657 1.00 45.91 83 GLY A N 1
ATOM 640 C CA . GLY A 1 83 ? 13.681 22.760 -10.393 1.00 45.91 83 GLY A CA 1
ATOM 641 C C . GLY A 1 83 ? 13.829 23.653 -9.152 1.00 45.91 83 GLY A C 1
ATOM 642 O O . GLY A 1 83 ? 14.690 24.526 -9.151 1.00 45.91 83 GLY A O 1
ATOM 643 N N . ASP A 1 84 ? 13.035 23.440 -8.107 1.00 44.12 84 ASP A N 1
ATOM 644 C CA . ASP A 1 84 ? 13.183 24.064 -6.800 1.00 44.12 84 ASP A CA 1
ATOM 645 C C . ASP A 1 84 ? 13.873 23.086 -5.828 1.00 44.12 84 ASP A C 1
ATOM 647 O O . ASP A 1 84 ? 13.235 22.320 -5.110 1.00 44.12 84 ASP A O 1
ATOM 651 N N . GLY A 1 85 ? 15.208 23.120 -5.814 1.00 45.28 85 GLY A N 1
ATOM 652 C CA . GLY A 1 85 ? 16.046 22.961 -4.615 1.00 45.28 85 GLY A CA 1
ATOM 653 C C . GLY A 1 85 ? 16.103 21.628 -3.849 1.00 45.28 85 GLY A C 1
ATOM 654 O O . GLY A 1 85 ? 16.887 21.557 -2.906 1.00 45.28 85 GLY A O 1
ATOM 655 N N . ASP A 1 86 ? 15.351 20.581 -4.206 1.00 53.38 86 ASP A N 1
ATOM 656 C CA . ASP A 1 86 ? 15.403 19.257 -3.536 1.00 53.38 86 ASP A CA 1
ATOM 657 C C . ASP A 1 86 ? 15.729 18.114 -4.523 1.00 53.38 86 ASP A C 1
ATOM 659 O O . ASP A 1 86 ? 15.157 17.019 -4.467 1.00 53.38 86 ASP A O 1
ATOM 663 N N . ASP A 1 87 ? 16.656 18.384 -5.452 1.00 57.91 87 ASP A N 1
ATOM 664 C CA . ASP A 1 87 ? 17.020 17.490 -6.563 1.00 57.91 87 ASP A CA 1
ATOM 665 C C . ASP A 1 87 ? 17.438 16.088 -6.076 1.00 57.91 87 ASP A C 1
ATOM 667 O O . ASP A 1 87 ? 16.946 15.078 -6.581 1.00 57.91 87 ASP A O 1
ATOM 671 N N . GLY A 1 88 ? 18.243 16.000 -5.010 1.00 59.47 88 GLY A N 1
ATOM 672 C CA . GLY A 1 88 ? 18.742 14.718 -4.496 1.00 59.47 88 GLY A CA 1
ATOM 673 C C . GLY A 1 88 ? 17.669 13.815 -3.871 1.00 59.47 88 GLY A C 1
ATOM 674 O O . GLY A 1 88 ? 17.731 12.590 -4.001 1.00 59.47 88 GLY A O 1
ATOM 675 N N . LYS A 1 89 ? 16.643 14.380 -3.213 1.00 63.09 89 LYS A N 1
ATOM 676 C CA . LYS A 1 89 ? 15.531 13.563 -2.696 1.00 63.09 89 LYS A CA 1
ATOM 677 C C . LYS A 1 89 ? 14.620 13.105 -3.818 1.00 63.09 89 LYS A C 1
ATOM 679 O O . LYS A 1 89 ? 14.162 11.965 -3.778 1.00 63.09 89 LYS A O 1
ATOM 684 N N . ALA A 1 90 ? 14.336 13.961 -4.794 1.00 62.84 90 ALA A N 1
ATOM 685 C CA . ALA A 1 90 ? 13.507 13.585 -5.933 1.00 62.84 90 ALA A CA 1
ATOM 686 C C . ALA A 1 90 ? 14.141 12.436 -6.734 1.00 62.84 90 ALA A C 1
ATOM 688 O O . ALA A 1 90 ? 13.447 11.480 -7.080 1.00 62.84 90 ALA A O 1
ATOM 689 N N . GLU A 1 91 ? 15.460 12.474 -6.933 1.00 69.25 91 GLU A N 1
ATOM 690 C CA . GLU A 1 91 ? 16.214 11.384 -7.558 1.00 69.25 91 GLU A CA 1
ATOM 691 C C . GLU A 1 91 ? 16.107 10.080 -6.756 1.00 69.25 91 GLU A C 1
ATOM 693 O O . GLU A 1 91 ? 15.745 9.045 -7.316 1.00 69.25 91 GLU A O 1
ATOM 698 N N . ALA A 1 92 ? 16.313 10.120 -5.434 1.00 72.12 92 ALA A N 1
ATOM 699 C CA . ALA A 1 92 ? 16.185 8.934 -4.583 1.00 72.12 92 ALA A CA 1
ATOM 700 C C . ALA A 1 92 ? 14.772 8.313 -4.627 1.00 72.12 92 ALA A C 1
ATOM 702 O O . ALA A 1 92 ? 14.630 7.086 -4.675 1.00 72.12 92 ALA A O 1
ATOM 703 N N . HIS A 1 93 ? 13.721 9.143 -4.660 1.00 76.81 93 HIS A N 1
ATOM 704 C CA . HIS A 1 93 ? 12.344 8.670 -4.837 1.00 76.81 93 HIS A CA 1
ATOM 705 C C . HIS A 1 93 ? 12.131 8.051 -6.224 1.00 76.81 93 HIS A C 1
ATOM 707 O O . HIS A 1 93 ? 11.500 7.000 -6.322 1.00 76.81 93 HIS A O 1
ATOM 713 N N . GLY A 1 94 ? 12.698 8.644 -7.279 1.00 83.06 94 GLY A N 1
ATOM 714 C CA . GLY A 1 94 ? 12.628 8.105 -8.636 1.00 83.06 94 GLY A CA 1
ATOM 715 C C . GLY A 1 94 ? 13.299 6.735 -8.777 1.00 83.06 94 GLY A C 1
ATOM 716 O O . GLY A 1 94 ? 12.715 5.823 -9.373 1.00 83.06 94 GLY A O 1
ATOM 717 N N . ILE A 1 95 ? 14.476 6.554 -8.164 1.00 87.25 95 ILE A N 1
ATOM 718 C CA . ILE A 1 95 ? 15.171 5.256 -8.125 1.00 87.25 95 ILE A CA 1
ATOM 719 C C . ILE A 1 95 ? 14.282 4.218 -7.438 1.00 87.25 95 ILE A C 1
ATOM 721 O O . ILE A 1 95 ? 13.995 3.158 -7.997 1.00 87.25 95 ILE A O 1
ATOM 725 N N . ARG A 1 96 ? 13.801 4.540 -6.233 1.00 88.88 96 ARG A N 1
ATOM 726 C CA . ARG A 1 96 ? 12.938 3.659 -5.440 1.00 88.88 96 ARG A CA 1
ATOM 727 C C . ARG A 1 96 ? 11.682 3.255 -6.206 1.00 88.88 96 ARG A C 1
ATOM 729 O O . ARG A 1 96 ? 11.357 2.069 -6.261 1.00 88.88 96 ARG A O 1
ATOM 736 N N . ASP A 1 97 ? 10.983 4.225 -6.786 1.00 91.44 97 ASP A N 1
ATOM 737 C CA . ASP A 1 97 ? 9.750 3.986 -7.529 1.00 91.44 97 ASP A CA 1
ATOM 738 C C . ASP A 1 97 ? 10.007 3.068 -8.734 1.00 91.44 97 ASP A C 1
ATOM 740 O O . ASP A 1 97 ? 9.214 2.163 -9.006 1.00 91.44 97 ASP A O 1
ATOM 744 N N . THR A 1 98 ? 11.141 3.243 -9.420 1.00 93.88 98 THR A N 1
ATOM 745 C CA . THR A 1 98 ? 11.522 2.391 -10.555 1.00 93.88 98 THR A CA 1
ATOM 746 C C . THR A 1 98 ? 11.805 0.965 -10.111 1.00 93.88 98 THR A C 1
ATOM 748 O O . THR A 1 98 ? 11.266 0.026 -10.693 1.00 93.88 98 THR A O 1
ATOM 751 N N . VAL A 1 99 ? 12.568 0.776 -9.033 1.00 94.81 99 VAL A N 1
ATOM 752 C CA . VAL A 1 99 ? 12.823 -0.562 -8.482 1.00 94.81 99 VAL A CA 1
ATOM 753 C C . VAL A 1 99 ? 11.513 -1.248 -8.075 1.00 94.81 99 VAL A C 1
ATOM 755 O O . VAL A 1 99 ? 11.326 -2.437 -8.343 1.00 94.81 99 VAL A O 1
ATOM 758 N N . VAL A 1 100 ? 10.570 -0.509 -7.478 1.00 94.81 100 VAL A N 1
ATOM 759 C CA . VAL A 1 100 ? 9.229 -1.020 -7.146 1.00 94.81 100 VAL A CA 1
ATOM 760 C C . VAL A 1 100 ? 8.465 -1.439 -8.402 1.00 94.81 100 VAL A C 1
ATOM 762 O O . VAL A 1 100 ? 7.888 -2.527 -8.420 1.00 94.81 100 VAL A O 1
ATOM 765 N N . TRP A 1 101 ? 8.481 -0.618 -9.454 1.00 95.88 101 TRP A N 1
ATOM 766 C CA . TRP A 1 101 ? 7.841 -0.930 -10.733 1.00 95.88 101 TRP A CA 1
ATOM 767 C C . TRP A 1 101 ? 8.414 -2.196 -11.381 1.00 95.88 101 TRP A C 1
ATOM 769 O O . TRP A 1 101 ? 7.666 -3.091 -11.765 1.00 95.88 101 TRP A O 1
ATOM 779 N N . LEU A 1 102 ? 9.739 -2.318 -11.447 1.00 96.44 102 LEU A N 1
ATOM 780 C CA . LEU A 1 102 ? 10.401 -3.484 -12.036 1.00 96.44 102 LEU A CA 1
ATOM 781 C C . LEU A 1 102 ? 10.143 -4.757 -11.222 1.00 96.44 102 LEU A C 1
ATOM 783 O O . LEU A 1 102 ? 9.879 -5.812 -11.793 1.00 96.44 102 LEU A O 1
ATOM 787 N N . THR A 1 103 ? 10.132 -4.647 -9.890 1.00 96.12 103 THR A N 1
ATOM 788 C CA . THR A 1 103 ? 9.767 -5.755 -8.991 1.00 96.12 103 THR A CA 1
ATOM 789 C C . THR A 1 103 ? 8.332 -6.222 -9.227 1.00 96.12 103 THR A C 1
ATOM 791 O O . THR A 1 103 ? 8.053 -7.419 -9.204 1.00 96.12 103 THR A O 1
ATOM 794 N N . LEU A 1 104 ? 7.411 -5.285 -9.466 1.00 94.75 104 LEU A N 1
ATOM 795 C CA . LEU A 1 104 ? 6.014 -5.584 -9.762 1.00 94.75 104 LEU A CA 1
ATOM 796 C C . LEU A 1 104 ? 5.867 -6.381 -11.063 1.00 94.75 104 LEU A C 1
ATOM 798 O O . LEU A 1 104 ? 5.124 -7.361 -11.095 1.00 94.75 104 LEU A O 1
ATOM 802 N N . LEU A 1 105 ? 6.580 -5.966 -12.113 1.00 94.94 105 LEU A N 1
ATOM 803 C CA . LEU A 1 105 ? 6.577 -6.641 -13.410 1.00 94.94 105 LEU A CA 1
ATOM 804 C C . LEU A 1 105 ? 7.157 -8.056 -13.301 1.00 94.94 105 LEU A C 1
ATOM 806 O O . LEU A 1 105 ? 6.478 -9.002 -13.685 1.00 94.94 105 LEU A O 1
ATOM 810 N N . ALA A 1 106 ? 8.333 -8.212 -12.685 1.00 94.62 106 ALA A N 1
ATOM 811 C CA . ALA A 1 106 ? 8.960 -9.521 -12.485 1.00 94.62 106 ALA A CA 1
ATOM 812 C C . ALA A 1 106 ? 8.073 -10.469 -11.656 1.00 94.62 106 ALA A C 1
ATOM 814 O O . ALA A 1 106 ? 7.820 -11.608 -12.041 1.00 94.62 106 ALA A O 1
ATOM 815 N N . ALA A 1 107 ? 7.498 -9.977 -10.552 1.00 92.75 107 ALA A N 1
ATOM 816 C CA . ALA A 1 107 ? 6.593 -10.778 -9.730 1.00 92.75 107 ALA A CA 1
ATOM 817 C C . ALA A 1 107 ? 5.332 -11.220 -10.490 1.00 92.75 107 ALA A C 1
ATOM 819 O O . ALA A 1 107 ? 4.778 -12.285 -10.203 1.00 92.75 107 ALA A O 1
ATOM 820 N N . PHE A 1 108 ? 4.854 -10.402 -11.429 1.00 91.62 108 PHE A N 1
ATOM 821 C CA . PHE A 1 108 ? 3.723 -10.751 -12.275 1.00 91.62 108 PHE A CA 1
ATOM 822 C C . PHE A 1 108 ? 4.105 -11.799 -13.333 1.00 91.62 108 PHE A C 1
ATOM 824 O O . PHE A 1 108 ? 3.345 -12.751 -13.542 1.00 91.62 108 PHE A O 1
ATOM 831 N N . GLU A 1 109 ? 5.273 -11.651 -13.969 1.00 89.88 109 GLU A N 1
ATOM 832 C CA . GLU A 1 109 ? 5.816 -12.616 -14.936 1.00 89.88 109 GLU A CA 1
ATOM 833 C C . GLU A 1 109 ? 5.883 -14.021 -14.335 1.00 89.88 109 GLU A C 1
ATOM 835 O O . GLU A 1 109 ? 5.322 -14.950 -14.925 1.00 89.88 109 GLU A O 1
ATOM 840 N N . ASP A 1 110 ? 6.451 -14.133 -13.131 1.00 86.88 110 ASP A N 1
ATOM 841 C CA . ASP A 1 110 ? 6.668 -15.397 -12.422 1.00 86.88 110 ASP A CA 1
ATOM 842 C C . ASP A 1 110 ? 5.372 -16.083 -11.977 1.00 86.88 110 ASP A C 1
ATOM 844 O O . ASP A 1 110 ? 5.245 -17.307 -12.024 1.00 86.88 110 ASP A O 1
ATOM 848 N N . ARG A 1 111 ? 4.403 -15.308 -11.474 1.00 80.88 111 ARG A N 1
ATOM 849 C CA . ARG A 1 111 ? 3.240 -15.869 -10.762 1.00 80.88 111 ARG A CA 1
ATOM 850 C C . ARG A 1 111 ? 2.046 -16.130 -11.662 1.00 80.88 111 ARG A C 1
ATOM 852 O O . ARG A 1 111 ? 1.194 -16.934 -11.297 1.00 80.88 111 ARG A O 1
ATOM 859 N N . ASN A 1 112 ? 1.953 -15.437 -12.798 1.00 75.19 112 ASN A N 1
ATOM 860 C CA . ASN A 1 112 ? 0.806 -15.482 -13.708 1.00 75.19 112 ASN A CA 1
ATOM 861 C C . ASN A 1 112 ? -0.561 -15.370 -12.991 1.00 75.19 112 ASN A C 1
ATOM 863 O O . ASN A 1 112 ? -1.528 -16.047 -13.337 1.00 75.19 112 ASN A O 1
ATOM 867 N N . GLN A 1 113 ? -0.625 -14.528 -11.959 1.00 84.31 113 GLN A N 1
ATOM 868 C CA . GLN A 1 113 ? -1.805 -14.289 -11.129 1.00 84.31 113 GLN A CA 1
ATOM 869 C C . GLN A 1 113 ? -2.202 -12.818 -11.197 1.00 84.31 113 GLN A C 1
ATOM 871 O O . GLN A 1 113 ? -1.378 -11.949 -11.475 1.00 84.31 113 GLN A O 1
ATOM 876 N N . MET A 1 114 ? -3.468 -12.530 -10.893 1.00 88.94 114 MET A N 1
ATOM 877 C CA . MET A 1 114 ? -3.935 -11.153 -10.787 1.00 88.94 114 MET A CA 1
ATOM 878 C C . MET A 1 114 ? -3.205 -10.425 -9.657 1.00 88.94 114 MET A C 1
ATOM 880 O O . MET A 1 114 ? -3.177 -10.898 -8.521 1.00 88.94 114 MET A O 1
ATOM 884 N N . LEU A 1 115 ? -2.636 -9.262 -9.972 1.00 92.00 115 LEU A N 1
ATOM 885 C CA . LEU A 1 115 ? -1.847 -8.472 -9.035 1.00 92.00 115 LEU A CA 1
ATOM 886 C C . LEU A 1 115 ? -2.440 -7.066 -8.942 1.00 92.00 115 LEU A C 1
ATOM 888 O O . LEU A 1 115 ? -2.565 -6.357 -9.943 1.00 92.00 115 LEU A O 1
ATOM 892 N N . TRP A 1 116 ? -2.794 -6.654 -7.725 1.00 92.94 116 TRP A N 1
ATOM 893 C CA . TRP A 1 116 ? -3.153 -5.270 -7.427 1.00 92.94 116 TRP A CA 1
ATOM 894 C C . TRP A 1 116 ? -2.013 -4.545 -6.734 1.00 92.94 116 TRP A C 1
ATOM 896 O O . TRP A 1 116 ? -1.617 -4.892 -5.623 1.00 92.94 116 TRP A O 1
ATOM 906 N N . PHE A 1 117 ? -1.520 -3.498 -7.381 1.00 93.81 117 PHE A N 1
ATOM 907 C CA . PHE A 1 117 ? -0.563 -2.586 -6.788 1.00 93.81 117 PHE A CA 1
ATOM 908 C C . PHE A 1 117 ? -1.298 -1.501 -6.003 1.00 93.81 117 PHE A C 1
ATOM 910 O O . PHE A 1 117 ? -2.075 -0.729 -6.566 1.00 93.81 117 PHE A O 1
ATOM 917 N N . LEU A 1 118 ? -1.066 -1.444 -4.694 1.00 91.25 118 LEU A N 1
ATOM 918 C CA . LEU A 1 118 ? -1.636 -0.427 -3.816 1.00 91.25 118 LEU A CA 1
ATOM 919 C C . LEU A 1 118 ? -0.648 0.727 -3.685 1.00 91.25 118 LEU A C 1
ATOM 921 O O . LEU A 1 118 ? 0.355 0.604 -2.985 1.00 91.25 118 LEU A O 1
ATOM 925 N N . SER A 1 119 ? -0.936 1.855 -4.328 1.00 86.81 119 SER A N 1
ATOM 926 C CA . SER A 1 119 ? -0.066 3.027 -4.259 1.00 86.81 119 SER A CA 1
ATOM 927 C C . SER A 1 119 ? -0.849 4.312 -4.457 1.00 86.81 119 SER A C 1
ATOM 929 O O . SER A 1 119 ? -1.605 4.437 -5.414 1.00 86.81 119 SER A O 1
ATOM 931 N N . GLY A 1 120 ? -0.617 5.277 -3.566 1.00 79.00 120 GLY A N 1
ATOM 932 C CA . GLY A 1 120 ? -1.089 6.655 -3.719 1.00 79.00 120 GLY A CA 1
ATOM 933 C C . GLY A 1 120 ? -0.097 7.568 -4.438 1.00 79.00 120 GLY A C 1
ATOM 934 O O . GLY A 1 120 ? -0.333 8.773 -4.505 1.00 79.00 120 GLY A O 1
ATOM 935 N N . ASN A 1 121 ? 1.024 7.030 -4.928 1.00 83.69 121 ASN A N 1
ATOM 936 C CA . ASN A 1 121 ? 2.043 7.815 -5.609 1.00 83.69 121 ASN A CA 1
ATOM 937 C C . ASN A 1 121 ? 1.608 8.104 -7.056 1.00 83.69 121 ASN A C 1
ATOM 939 O O . ASN A 1 121 ? 1.374 7.195 -7.855 1.00 83.69 121 ASN A O 1
ATOM 943 N N . GLN A 1 122 ? 1.506 9.393 -7.382 1.00 83.12 122 GLN A N 1
ATOM 944 C CA . GLN A 1 122 ? 1.051 9.874 -8.685 1.00 83.12 122 GLN A CA 1
ATOM 945 C C . GLN A 1 122 ? 2.027 9.536 -9.817 1.00 83.12 122 GLN A C 1
ATOM 947 O O . GLN A 1 122 ? 1.596 9.450 -10.961 1.00 83.12 122 GLN A O 1
ATOM 952 N N . ASN A 1 123 ? 3.297 9.247 -9.519 1.00 87.50 123 ASN A N 1
ATOM 953 C CA . ASN A 1 123 ? 4.277 8.817 -10.521 1.00 87.50 123 ASN A CA 1
ATOM 954 C C . ASN A 1 123 ? 3.894 7.496 -11.205 1.00 87.50 123 ASN A C 1
ATOM 956 O O . ASN A 1 123 ? 4.315 7.231 -12.328 1.00 87.50 123 ASN A O 1
ATOM 960 N N . PHE A 1 124 ? 3.064 6.673 -10.559 1.00 90.19 124 PHE A N 1
ATOM 961 C CA . PHE A 1 124 ? 2.560 5.432 -11.144 1.00 90.19 124 PHE A CA 1
ATOM 962 C C . PHE A 1 124 ? 1.226 5.606 -11.871 1.00 90.19 124 PHE A C 1
ATOM 964 O O . PHE A 1 124 ? 0.812 4.708 -12.604 1.00 90.19 124 PHE A O 1
ATOM 971 N N . ALA A 1 125 ? 0.522 6.718 -11.657 1.00 87.56 125 ALA A N 1
ATOM 972 C CA . ALA A 1 125 ? -0.898 6.834 -11.955 1.00 87.56 125 ALA A CA 1
ATOM 973 C C . ALA A 1 125 ? -1.205 7.977 -12.927 1.00 87.56 125 ALA A C 1
ATOM 975 O O . ALA A 1 125 ? -0.758 9.106 -12.753 1.00 87.56 125 ALA A O 1
ATOM 976 N N . ALA A 1 126 ? -2.081 7.713 -13.895 1.00 85.12 126 ALA A N 1
ATOM 977 C CA . ALA A 1 126 ? -2.795 8.745 -14.634 1.00 85.12 126 ALA A CA 1
ATOM 978 C C . ALA A 1 126 ? -4.288 8.594 -14.334 1.00 85.12 126 ALA A C 1
ATOM 980 O O . ALA A 1 126 ? -4.938 7.652 -14.792 1.00 85.12 126 ALA A O 1
ATOM 981 N N . ARG A 1 127 ? -4.845 9.523 -13.545 1.00 83.44 127 ARG A N 1
ATOM 982 C CA . ARG A 1 127 ? -6.190 9.364 -12.957 1.00 83.44 127 ARG A CA 1
ATOM 983 C C . ARG A 1 127 ? -6.246 8.033 -12.190 1.00 83.44 127 ARG A C 1
ATOM 985 O O . ARG A 1 127 ? -5.337 7.773 -11.419 1.00 83.44 127 ARG A O 1
ATOM 992 N N . THR A 1 128 ? -7.259 7.200 -12.423 1.00 81.94 128 THR A N 1
ATOM 993 C CA . THR A 1 128 ? -7.552 5.969 -11.669 1.00 81.94 128 THR A CA 1
ATOM 994 C C . THR A 1 128 ? -6.826 4.714 -12.166 1.00 81.94 128 THR A C 1
ATOM 996 O O . THR A 1 128 ? -7.132 3.618 -11.702 1.00 81.94 128 THR A O 1
ATOM 999 N N . ALA A 1 129 ? -5.917 4.829 -13.133 1.00 89.19 129 ALA A N 1
ATOM 1000 C CA . ALA A 1 129 ? -5.197 3.700 -13.721 1.00 89.19 129 ALA A CA 1
ATOM 1001 C C . ALA A 1 129 ? -3.693 3.983 -13.782 1.00 89.19 129 ALA A C 1
ATOM 1003 O O . ALA A 1 129 ? -3.259 5.111 -13.542 1.00 89.19 129 ALA A O 1
ATOM 1004 N N . PHE A 1 130 ? -2.898 2.960 -14.111 1.00 93.62 130 PHE A N 1
ATOM 1005 C CA . PHE A 1 130 ? -1.477 3.160 -14.391 1.00 93.62 130 PHE A CA 1
ATOM 1006 C C . PHE A 1 130 ? -1.273 4.218 -15.477 1.00 93.62 130 PHE A C 1
ATOM 1008 O O . PHE A 1 130 ? -2.081 4.325 -16.404 1.00 93.62 130 PHE A O 1
ATOM 1015 N N . HIS A 1 131 ? -0.185 4.977 -15.361 1.00 93.12 131 HIS A N 1
ATOM 1016 C CA . HIS A 1 131 ? 0.223 5.909 -16.406 1.00 93.12 131 HIS A CA 1
ATOM 1017 C C . HIS A 1 131 ? 0.329 5.185 -17.767 1.00 93.12 131 HIS A C 1
ATOM 1019 O O . HIS A 1 131 ? 0.816 4.051 -17.786 1.00 93.12 131 HIS A O 1
ATOM 1025 N N . PRO A 1 132 ? -0.099 5.795 -18.894 1.00 92.81 132 PRO A N 1
ATOM 1026 C CA . PRO A 1 132 ? -0.067 5.156 -20.212 1.00 92.81 132 PRO A CA 1
ATOM 1027 C C . PRO A 1 132 ? 1.288 4.546 -20.574 1.00 92.81 132 PRO A C 1
ATOM 1029 O O . PRO A 1 132 ? 1.324 3.409 -21.026 1.00 92.81 132 PRO A O 1
ATOM 1032 N N . ASP A 1 133 ? 2.389 5.243 -20.288 1.00 92.62 133 ASP A N 1
ATOM 1033 C CA . ASP A 1 133 ? 3.745 4.745 -20.563 1.00 92.62 133 ASP A CA 1
ATOM 1034 C C . ASP A 1 133 ? 4.077 3.473 -19.768 1.00 92.62 133 ASP A C 1
ATOM 1036 O O . ASP A 1 133 ? 4.577 2.500 -20.326 1.00 92.62 133 ASP A O 1
ATOM 1040 N N . LEU A 1 134 ? 3.719 3.435 -18.479 1.00 94.69 134 LEU A N 1
ATOM 1041 C CA . LEU A 1 134 ? 3.885 2.241 -17.644 1.00 94.69 134 LEU A CA 1
ATOM 1042 C C . LEU A 1 134 ? 2.968 1.109 -18.121 1.00 94.69 134 LEU A C 1
ATOM 1044 O O . LEU A 1 134 ? 3.344 -0.061 -18.115 1.00 94.69 134 LEU A O 1
ATOM 1048 N N . ARG A 1 135 ? 1.757 1.439 -18.582 1.00 94.81 135 ARG A N 1
ATOM 1049 C CA . ARG A 1 135 ? 0.848 0.448 -19.162 1.00 94.81 135 ARG A CA 1
ATOM 1050 C C . ARG A 1 135 ? 1.408 -0.133 -20.461 1.00 94.81 135 ARG A C 1
ATOM 1052 O O . ARG A 1 135 ? 1.336 -1.346 -20.630 1.00 94.81 135 ARG A O 1
ATOM 1059 N N . ALA A 1 136 ? 1.958 0.699 -21.339 1.00 94.62 136 ALA A N 1
ATOM 1060 C CA . ALA A 1 136 ? 2.579 0.274 -22.588 1.00 94.62 136 ALA A CA 1
ATOM 1061 C C . ALA A 1 136 ? 3.806 -0.609 -22.324 1.00 94.62 136 ALA A C 1
ATOM 1063 O O . ALA A 1 136 ? 3.965 -1.646 -22.962 1.00 94.62 136 ALA A O 1
ATOM 1064 N N . GLU A 1 137 ? 4.623 -0.266 -21.326 1.00 95.06 137 GLU A N 1
ATOM 1065 C CA . GLU A 1 137 ? 5.739 -1.110 -20.897 1.00 95.06 137 GLU A CA 1
ATOM 1066 C C . GLU A 1 137 ? 5.260 -2.479 -20.393 1.00 95.06 137 GLU A C 1
ATOM 1068 O O . GLU A 1 137 ? 5.774 -3.515 -20.819 1.00 95.06 137 GLU A O 1
ATOM 1073 N N . ALA A 1 138 ? 4.238 -2.502 -19.532 1.00 94.81 138 ALA A N 1
ATOM 1074 C CA . ALA A 1 138 ? 3.650 -3.747 -19.049 1.00 94.81 138 ALA A CA 1
ATOM 1075 C C . ALA A 1 138 ? 3.078 -4.589 -20.203 1.00 94.81 138 ALA A C 1
ATOM 1077 O O . ALA A 1 138 ? 3.238 -5.804 -20.211 1.00 94.81 138 ALA A O 1
ATOM 1078 N N . GLN A 1 139 ? 2.443 -3.965 -21.198 1.00 95.38 139 GLN A N 1
ATOM 1079 C CA . GLN A 1 139 ? 1.957 -4.656 -22.398 1.00 95.38 139 GLN A CA 1
ATOM 1080 C C . GLN A 1 139 ? 3.099 -5.230 -23.236 1.00 95.38 139 GLN A C 1
ATOM 1082 O O . GLN A 1 139 ? 2.991 -6.358 -23.709 1.00 95.38 139 GLN A O 1
ATOM 1087 N N . HIS A 1 140 ? 4.188 -4.479 -23.401 1.00 94.75 140 HIS A N 1
ATOM 1088 C CA . HIS A 1 140 ? 5.347 -4.917 -24.170 1.00 94.75 140 HIS A CA 1
ATOM 1089 C C . HIS A 1 140 ? 6.036 -6.130 -23.533 1.00 94.75 140 HIS A C 1
ATOM 1091 O O . HIS A 1 140 ? 6.364 -7.079 -24.239 1.00 94.75 140 HIS A O 1
ATOM 1097 N N . ARG A 1 141 ? 6.217 -6.124 -22.206 1.00 93.06 141 ARG A N 1
ATOM 1098 C CA . ARG A 1 141 ? 6.897 -7.211 -21.482 1.00 93.06 141 ARG A CA 1
ATOM 1099 C C . ARG A 1 141 ? 6.006 -8.426 -21.235 1.00 93.06 141 ARG A C 1
ATOM 1101 O O . ARG A 1 141 ? 6.423 -9.558 -21.441 1.00 93.06 141 ARG A O 1
ATOM 1108 N N . LEU A 1 142 ? 4.765 -8.194 -20.809 1.00 91.75 142 LEU A N 1
ATOM 1109 C CA . LEU A 1 142 ? 3.865 -9.259 -20.354 1.00 91.75 142 LEU A CA 1
ATOM 1110 C C . LEU A 1 142 ? 2.960 -9.792 -21.471 1.00 91.75 142 LEU A C 1
ATOM 1112 O O . LEU A 1 142 ? 2.388 -10.873 -21.334 1.00 91.75 142 LEU A O 1
ATOM 1116 N N . GLY A 1 143 ? 2.797 -9.029 -22.552 1.00 91.75 143 GLY A N 1
ATOM 1117 C CA . GLY A 1 143 ? 1.745 -9.211 -23.547 1.00 91.75 143 GLY A CA 1
ATOM 1118 C C . GLY A 1 143 ? 0.462 -8.456 -23.180 1.00 91.75 143 GLY A C 1
ATOM 1119 O O . GLY A 1 143 ? 0.136 -8.254 -22.005 1.00 91.75 143 GLY A O 1
ATOM 1120 N N . THR A 1 144 ? -0.292 -8.048 -24.205 1.00 89.56 144 THR A N 1
ATOM 1121 C CA . THR A 1 144 ? -1.482 -7.191 -24.067 1.00 89.56 144 THR A CA 1
ATOM 1122 C C . THR A 1 144 ? -2.507 -7.762 -23.091 1.00 89.56 144 THR A C 1
ATOM 1124 O O . THR A 1 144 ? -2.846 -7.092 -22.116 1.00 89.56 144 THR A O 1
ATOM 1127 N N . ASP A 1 145 ? -2.937 -9.009 -23.293 1.00 88.31 145 ASP A N 1
ATOM 1128 C CA . ASP A 1 145 ? -3.996 -9.629 -22.486 1.00 88.31 145 ASP A CA 1
ATOM 1129 C C . ASP A 1 145 ? -3.554 -9.871 -21.040 1.00 88.31 145 ASP A C 1
ATOM 1131 O O . ASP A 1 145 ? -4.297 -9.594 -20.098 1.00 88.31 145 ASP A O 1
ATOM 1135 N N . ARG A 1 146 ? -2.309 -10.323 -20.840 1.00 87.69 146 ARG A N 1
ATOM 1136 C CA . ARG A 1 146 ? -1.767 -10.586 -19.498 1.00 87.69 146 ARG A CA 1
ATOM 1137 C C . ARG A 1 146 ? -1.624 -9.301 -18.688 1.00 87.69 146 ARG A C 1
ATOM 1139 O O . ARG A 1 146 ? -1.962 -9.285 -17.507 1.00 87.69 146 ARG A O 1
ATOM 1146 N N . SER A 1 147 ? -1.206 -8.205 -19.320 1.00 89.19 147 SER A N 1
ATOM 1147 C CA . SER A 1 147 ? -1.042 -6.915 -18.642 1.00 89.19 147 SER A CA 1
ATOM 1148 C C . SER A 1 147 ? -2.342 -6.379 -18.015 1.00 89.19 147 SER A C 1
ATOM 1150 O O . SER A 1 147 ? -2.282 -5.588 -17.072 1.00 89.19 147 SER A O 1
ATOM 1152 N N . LEU A 1 148 ? -3.521 -6.817 -18.481 1.00 88.25 148 LEU A N 1
ATOM 1153 C CA . LEU A 1 148 ? -4.821 -6.399 -17.938 1.00 88.25 148 LEU A CA 1
ATOM 1154 C C . LEU A 1 148 ? -5.068 -6.913 -16.513 1.00 88.25 148 LEU A C 1
ATOM 1156 O O . LEU A 1 148 ? -5.809 -6.285 -15.756 1.00 88.25 148 LEU A O 1
ATOM 1160 N N . PHE A 1 149 ? -4.416 -8.008 -16.119 1.00 90.50 149 PHE A N 1
ATOM 1161 C CA . PHE A 1 149 ? -4.489 -8.538 -14.755 1.00 90.50 149 PHE A CA 1
ATOM 1162 C C . PHE A 1 149 ? -3.571 -7.794 -13.771 1.00 90.50 149 PHE A C 1
ATOM 1164 O O . PHE A 1 149 ? -3.623 -8.062 -12.569 1.00 90.50 149 PHE A O 1
ATOM 1171 N N . LEU A 1 150 ? -2.771 -6.839 -14.258 1.00 92.12 150 LEU A N 1
ATOM 1172 C CA . LEU A 1 150 ? -2.024 -5.900 -13.431 1.00 92.12 150 LEU A CA 1
ATOM 1173 C C . LEU A 1 150 ? -2.861 -4.633 -13.192 1.00 92.12 150 LEU A C 1
ATOM 1175 O O . LEU A 1 150 ? -2.980 -3.752 -14.057 1.00 92.12 150 LEU A O 1
ATOM 1179 N N . GLY A 1 151 ? -3.463 -4.548 -12.007 1.00 91.44 151 GLY A N 1
ATOM 1180 C CA . GLY A 1 151 ? -4.333 -3.446 -11.596 1.00 91.44 151 GLY A CA 1
ATOM 1181 C C . GLY A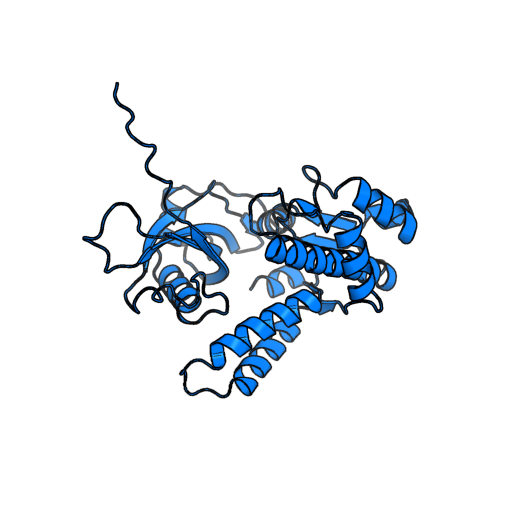 1 151 ? -3.657 -2.471 -10.632 1.00 91.44 151 GLY A C 1
ATOM 1182 O O . GLY A 1 151 ? -2.828 -2.864 -9.817 1.00 91.44 151 GLY A O 1
ATOM 1183 N N . LEU A 1 152 ? -4.053 -1.198 -10.692 1.00 92.31 152 LEU A N 1
ATOM 1184 C CA . LEU A 1 152 ? -3.658 -0.165 -9.732 1.00 92.31 152 LEU A CA 1
ATOM 1185 C C . LEU A 1 152 ? -4.828 0.142 -8.789 1.00 92.31 152 LEU A C 1
ATOM 1187 O O . LEU A 1 152 ? -5.946 0.389 -9.238 1.00 92.31 152 LEU A O 1
ATOM 1191 N N . MET A 1 153 ? -4.557 0.183 -7.487 1.00 91.38 153 MET A N 1
ATOM 1192 C CA . MET A 1 153 ? -5.458 0.675 -6.446 1.00 91.38 153 MET A CA 1
ATOM 1193 C C . MET A 1 153 ? -4.930 2.014 -5.922 1.00 91.38 153 MET A C 1
ATOM 1195 O O . MET A 1 153 ? -4.197 2.060 -4.933 1.00 91.38 153 MET A O 1
ATOM 1199 N N . GLN A 1 154 ? -5.301 3.102 -6.606 1.00 82.44 154 GLN A N 1
ATOM 1200 C CA . GLN A 1 154 ? -4.750 4.445 -6.375 1.00 82.44 154 GLN A CA 1
ATOM 1201 C C . GLN A 1 154 ? -5.014 4.983 -4.958 1.00 82.44 154 GLN A C 1
ATOM 1203 O O . GLN A 1 154 ? -4.170 5.654 -4.371 1.00 82.44 154 GLN A O 1
ATOM 1208 N N . ASP A 1 155 ? -6.163 4.656 -4.364 1.00 79.31 155 ASP A N 1
ATOM 1209 C CA . ASP A 1 155 ? -6.473 5.097 -2.998 1.00 79.31 155 ASP A CA 1
ATOM 1210 C C . ASP A 1 155 ? -5.826 4.205 -1.924 1.00 79.31 155 ASP A C 1
ATOM 1212 O O . ASP A 1 155 ? -6.042 4.423 -0.733 1.00 79.31 155 ASP A O 1
ATOM 1216 N N . GLY A 1 156 ? -5.038 3.194 -2.314 1.00 85.19 156 GLY A N 1
ATOM 1217 C CA . GLY A 1 156 ? -4.373 2.259 -1.409 1.00 85.19 156 GLY A CA 1
ATOM 1218 C C . GLY A 1 156 ? -5.363 1.423 -0.594 1.00 85.19 156 GLY A C 1
ATOM 1219 O O . GLY A 1 156 ? -6.281 0.811 -1.139 1.00 85.19 156 GLY A O 1
ATOM 1220 N N . ILE A 1 157 ? -5.185 1.400 0.730 1.00 86.44 157 ILE A N 1
ATOM 1221 C CA . ILE A 1 157 ? -6.018 0.615 1.658 1.00 86.44 157 ILE A CA 1
ATOM 1222 C C . ILE A 1 157 ? -7.521 0.940 1.528 1.00 86.44 157 ILE A C 1
ATOM 1224 O O . ILE A 1 157 ? -8.303 0.001 1.439 1.00 86.44 157 ILE A O 1
ATOM 1228 N N . PRO A 1 158 ? -7.975 2.207 1.454 1.00 88.06 158 PRO A N 1
ATOM 1229 C CA . PRO A 1 158 ? -9.372 2.522 1.146 1.00 88.06 158 PRO A CA 1
ATOM 1230 C C . PRO A 1 158 ? -9.947 1.824 -0.098 1.00 88.06 158 PRO A C 1
ATOM 1232 O O . PRO A 1 158 ? -11.078 1.345 -0.046 1.00 88.06 158 PRO A O 1
ATOM 1235 N N . ALA A 1 159 ? -9.192 1.739 -1.201 1.00 87.69 159 ALA A N 1
ATOM 1236 C CA . ALA A 1 159 ? -9.642 1.030 -2.403 1.00 87.69 159 ALA A CA 1
ATOM 1237 C C . ALA A 1 159 ? -9.745 -0.484 -2.166 1.00 87.69 159 ALA A C 1
ATOM 1239 O O . ALA A 1 159 ? -10.678 -1.116 -2.660 1.00 87.69 159 ALA A O 1
ATOM 1240 N N . LEU A 1 160 ? -8.832 -1.046 -1.369 1.00 89.75 160 LEU A N 1
ATOM 1241 C CA . LEU A 1 160 ? -8.870 -2.448 -0.956 1.00 89.75 160 LEU A CA 1
ATOM 1242 C C . LEU A 1 160 ? -10.091 -2.751 -0.074 1.00 89.75 160 LEU A C 1
ATOM 1244 O O . LEU A 1 160 ? -10.836 -3.682 -0.356 1.00 89.75 160 LEU A O 1
ATOM 1248 N N . LEU A 1 161 ? -10.362 -1.918 0.934 1.00 91.94 161 LEU A N 1
ATOM 1249 C CA . LEU A 1 161 ? -11.527 -2.072 1.814 1.00 91.94 161 LEU A CA 1
ATOM 1250 C C . LEU A 1 161 ? -12.848 -1.933 1.052 1.00 91.94 161 LEU A C 1
ATOM 1252 O O . LEU A 1 161 ? -13.781 -2.690 1.295 1.00 91.94 161 LEU A O 1
ATOM 1256 N N . LYS A 1 162 ? -12.919 -1.007 0.088 1.00 91.31 162 LYS A N 1
ATOM 1257 C CA . LYS A 1 162 ? -14.073 -0.871 -0.813 1.00 91.31 162 LYS A CA 1
ATOM 1258 C C . LYS A 1 162 ? -14.302 -2.126 -1.661 1.00 91.31 162 LYS A C 1
ATOM 1260 O O . LYS A 1 162 ? -15.425 -2.370 -2.084 1.00 91.31 162 LYS A O 1
ATOM 1265 N N . ARG A 1 163 ? -13.245 -2.883 -1.962 1.00 90.00 163 ARG A N 1
ATOM 1266 C CA . ARG A 1 163 ? -13.343 -4.133 -2.720 1.00 90.00 163 ARG A CA 1
ATOM 1267 C C . ARG A 1 163 ? -13.855 -5.284 -1.853 1.00 90.00 163 ARG A C 1
ATOM 1269 O O . ARG A 1 163 ? -14.618 -6.097 -2.358 1.00 90.00 163 ARG A O 1
ATOM 1276 N N . TRP A 1 164 ? -13.435 -5.354 -0.592 1.00 93.00 164 TRP A N 1
ATOM 1277 C CA . TRP A 1 164 ? -13.829 -6.427 0.333 1.00 93.00 164 TRP A CA 1
ATOM 1278 C C . TRP A 1 164 ? -15.165 -6.201 1.024 1.00 93.00 164 TRP A C 1
ATOM 1280 O O . TRP A 1 164 ? -15.799 -7.155 1.459 1.00 93.00 164 TRP A O 1
ATOM 1290 N N . GLY A 1 165 ? -15.591 -4.949 1.151 1.00 93.12 165 GLY A N 1
ATOM 1291 C CA . GLY A 1 165 ? -16.768 -4.606 1.927 1.00 93.12 165 GLY A CA 1
ATOM 1292 C C . GLY A 1 165 ? -17.582 -3.472 1.341 1.00 93.12 165 GLY A C 1
ATOM 1293 O O . GLY A 1 165 ? -17.356 -2.983 0.235 1.00 93.12 165 GLY A O 1
ATOM 1294 N N . THR A 1 166 ? -18.554 -3.031 2.129 1.00 93.88 166 THR A N 1
ATOM 1295 C CA . THR A 1 166 ? -19.484 -1.976 1.733 1.00 93.88 166 THR A CA 1
ATOM 1296 C C . THR A 1 166 ? -19.120 -0.685 2.440 1.00 93.88 166 THR A C 1
ATOM 1298 O O . THR A 1 166 ? -18.915 -0.656 3.653 1.00 93.88 166 THR A O 1
ATOM 1301 N N . LYS A 1 167 ? -19.049 0.415 1.688 1.00 93.94 167 LYS A N 1
ATOM 1302 C CA . LYS A 1 167 ? -18.917 1.738 2.295 1.00 93.94 167 LYS A CA 1
ATOM 1303 C C . LYS A 1 167 ? -20.185 2.038 3.092 1.00 93.94 167 LYS A C 1
ATOM 1305 O O . LYS A 1 167 ? -21.272 2.038 2.523 1.00 93.94 167 LYS A O 1
ATOM 1310 N N . VAL A 1 168 ? -20.027 2.360 4.368 1.00 93.31 168 VAL A N 1
ATOM 1311 C CA . VAL A 1 168 ? -21.138 2.721 5.251 1.00 93.31 168 VAL A CA 1
ATOM 1312 C C . VAL A 1 168 ? -21.067 4.189 5.640 1.00 93.31 168 VAL A C 1
ATOM 1314 O O . VAL A 1 168 ? -19.992 4.798 5.696 1.00 93.31 168 VAL A O 1
ATOM 1317 N N . THR A 1 169 ? -22.236 4.772 5.881 1.00 90.38 169 THR A N 1
ATOM 1318 C CA . THR A 1 169 ? -22.351 6.141 6.375 1.00 90.38 169 THR A CA 1
ATOM 1319 C C . THR A 1 169 ? -22.333 6.096 7.892 1.00 90.38 169 THR A C 1
ATOM 1321 O O . THR A 1 169 ? -23.262 5.593 8.509 1.00 90.38 169 THR A O 1
ATOM 1324 N N . VAL A 1 170 ? -21.273 6.638 8.478 1.00 89.44 170 VAL A N 1
ATOM 1325 C CA . VAL A 1 170 ? -21.150 6.861 9.920 1.00 89.44 170 VAL A CA 1
ATOM 1326 C C . VAL A 1 170 ? -21.087 8.366 10.136 1.00 89.44 170 VAL A C 1
ATOM 1328 O O . VAL A 1 170 ? -20.497 9.082 9.313 1.00 89.44 170 VAL A O 1
ATOM 1331 N N . SER A 1 171 ? -21.707 8.858 11.209 1.00 90.38 171 SER A N 1
ATOM 1332 C CA . SER A 1 171 ? -21.708 10.288 11.497 1.00 90.38 171 SER A CA 1
ATOM 1333 C C . SER A 1 171 ? -20.272 10.809 11.663 1.00 90.38 171 SER A C 1
ATOM 1335 O O . SER A 1 171 ? -19.345 10.097 12.068 1.00 90.38 171 SER A O 1
ATOM 1337 N N . ALA A 1 172 ? -20.050 12.076 11.310 1.00 87.81 172 ALA A N 1
ATOM 1338 C CA . ALA A 1 172 ? -18.740 12.691 11.511 1.00 87.81 172 ALA A CA 1
ATOM 1339 C C . ALA A 1 172 ? -18.373 12.766 13.003 1.00 87.81 172 ALA A C 1
ATOM 1341 O O . ALA A 1 172 ? -17.189 12.713 13.332 1.00 87.81 172 ALA A O 1
ATOM 1342 N N . GLU A 1 173 ? -19.378 12.869 13.874 1.00 89.56 173 GLU A N 1
ATOM 1343 C CA . GLU A 1 173 ? -19.232 12.902 15.325 1.00 89.56 173 GLU A CA 1
ATOM 1344 C C . GLU A 1 173 ? -18.717 11.567 15.868 1.00 89.56 173 GLU A C 1
ATOM 1346 O O . GLU A 1 173 ? -17.660 11.553 16.498 1.00 89.56 173 GLU A O 1
ATOM 1351 N N . ASP A 1 174 ? -19.346 10.444 15.513 1.00 90.56 174 ASP A N 1
ATOM 1352 C CA . ASP A 1 174 ? -18.921 9.108 15.963 1.00 90.56 174 ASP A CA 1
ATOM 1353 C C . ASP A 1 174 ? -17.493 8.789 15.513 1.00 90.56 174 ASP A C 1
ATOM 1355 O O . ASP A 1 174 ? -16.660 8.304 16.279 1.00 90.56 174 ASP A O 1
ATOM 1359 N N . LEU A 1 175 ? -17.156 9.128 14.266 1.00 88.62 175 LEU A N 1
ATOM 1360 C CA . LEU A 1 175 ? -15.802 8.919 13.756 1.00 88.62 175 LEU A CA 1
ATOM 1361 C C . LEU A 1 175 ? -14.770 9.819 14.453 1.00 88.62 175 LEU A C 1
ATOM 1363 O O . LEU A 1 175 ? -13.612 9.419 14.590 1.00 88.62 175 LEU A O 1
ATOM 1367 N N . ASN A 1 176 ? -15.161 11.020 14.887 1.00 88.56 176 ASN A N 1
ATOM 1368 C CA . ASN A 1 176 ? -14.298 11.883 15.690 1.00 88.56 176 ASN A CA 1
ATOM 1369 C C . ASN A 1 176 ? -14.124 11.331 17.110 1.00 88.56 176 ASN A C 1
ATOM 1371 O O . ASN A 1 176 ? -13.014 11.402 17.634 1.00 88.56 176 ASN A O 1
ATOM 1375 N N . LEU A 1 177 ? -15.170 10.757 17.713 1.00 90.31 177 LEU A N 1
ATOM 1376 C CA . LEU A 1 177 ? -15.082 10.081 19.011 1.00 90.31 177 LEU A CA 1
ATOM 1377 C C . LEU A 1 177 ? -14.112 8.896 18.949 1.00 90.31 177 LEU A C 1
ATOM 1379 O O . LEU A 1 177 ? -13.218 8.793 19.787 1.00 90.31 177 LEU A O 1
ATOM 1383 N N . LEU A 1 178 ? -14.200 8.068 17.904 1.00 90.81 178 LEU A N 1
ATOM 1384 C CA . LEU A 1 178 ? -13.248 6.977 17.675 1.00 90.81 178 LEU A CA 1
ATOM 1385 C C . LEU A 1 178 ? -11.814 7.488 17.492 1.00 90.81 178 LEU A C 1
ATOM 1387 O O . LEU A 1 178 ? -10.889 6.963 18.108 1.00 90.81 178 LEU A O 1
ATOM 1391 N N . ALA A 1 179 ? -11.615 8.526 16.676 1.00 88.81 179 ALA A N 1
ATOM 1392 C CA . ALA A 1 179 ? -10.289 9.084 16.410 1.00 88.81 179 ALA A CA 1
ATOM 1393 C C . ALA A 1 179 ? -9.643 9.751 17.641 1.00 88.81 179 ALA A C 1
ATOM 1395 O O . ALA A 1 179 ? -8.419 9.812 17.724 1.00 88.81 179 ALA A O 1
ATOM 1396 N N . ARG A 1 180 ? -10.457 10.244 18.583 1.00 90.44 180 ARG A N 1
ATOM 1397 C CA . ARG A 1 180 ? -10.031 10.827 19.867 1.00 90.44 180 ARG A CA 1
ATOM 1398 C C . ARG A 1 180 ? -9.865 9.799 20.981 1.00 90.44 180 ARG A C 1
ATOM 1400 O O . ARG A 1 180 ? -9.450 10.172 22.073 1.00 90.44 180 ARG A O 1
ATOM 1407 N N . SER A 1 181 ? -10.241 8.547 20.736 1.00 90.06 181 SER A N 1
ATOM 1408 C CA . SER A 1 181 ? -10.223 7.519 21.769 1.00 90.06 181 SER A CA 1
ATOM 1409 C C . SER A 1 181 ? -8.806 7.264 22.287 1.00 90.06 181 SER A C 1
ATOM 1411 O O . SER A 1 181 ? -7.821 7.354 21.549 1.00 90.06 181 SER A O 1
ATOM 1413 N N . GLU A 1 182 ? -8.722 6.905 23.566 1.00 88.50 182 GLU A N 1
ATOM 1414 C CA . GLU A 1 182 ? -7.460 6.624 24.251 1.00 88.50 182 GLU A CA 1
ATOM 1415 C C . GLU A 1 182 ? -6.585 5.585 23.515 1.00 88.50 182 GLU A C 1
ATOM 1417 O O . GLU A 1 182 ? -5.398 5.855 23.330 1.00 88.50 182 GLU A O 1
ATOM 1422 N N . PRO A 1 183 ? -7.120 4.464 22.976 1.00 88.50 183 PRO A N 1
ATOM 1423 C CA . PRO A 1 183 ? -6.307 3.512 22.214 1.00 88.50 183 PRO A CA 1
ATOM 1424 C C . PRO A 1 183 ? -5.626 4.131 20.985 1.00 88.50 183 PRO A C 1
ATOM 1426 O O . PRO A 1 183 ? -4.504 3.757 20.635 1.00 88.50 183 PRO A O 1
ATOM 1429 N N . VAL A 1 184 ? -6.288 5.086 20.319 1.00 88.31 184 VAL A N 1
ATOM 1430 C CA . VAL A 1 184 ? -5.722 5.790 19.159 1.00 88.31 184 VAL A CA 1
ATOM 1431 C C . VAL A 1 184 ? -4.627 6.749 19.600 1.00 88.31 184 VAL A C 1
ATOM 1433 O O . VAL A 1 184 ? -3.550 6.741 19.003 1.00 88.31 184 VAL A O 1
ATOM 1436 N N . ALA A 1 185 ? -4.870 7.535 20.651 1.00 86.56 185 ALA A N 1
ATOM 1437 C CA . ALA A 1 185 ? -3.882 8.463 21.193 1.00 86.56 185 ALA A CA 1
ATOM 1438 C C . ALA A 1 185 ? -2.612 7.729 21.653 1.00 86.56 185 ALA A C 1
ATOM 1440 O O . ALA A 1 185 ? -1.513 8.117 21.259 1.00 86.56 185 ALA A O 1
ATOM 1441 N N . GLN A 1 186 ? -2.760 6.622 22.388 1.00 84.38 186 GLN A N 1
ATOM 1442 C CA . GLN A 1 186 ? -1.640 5.801 22.853 1.00 84.38 186 GLN A CA 1
ATOM 1443 C C . GLN A 1 186 ? -0.823 5.234 21.693 1.00 84.38 186 GLN A C 1
ATOM 1445 O O . GLN A 1 186 ? 0.402 5.355 21.696 1.00 84.38 186 GLN A O 1
ATOM 1450 N N . GLN A 1 187 ? -1.475 4.670 20.666 1.00 83.44 187 GLN A N 1
ATOM 1451 C CA . GLN A 1 187 ? -0.731 4.110 19.536 1.00 83.44 187 GLN A CA 1
ATOM 1452 C C . GLN A 1 187 ? -0.091 5.148 18.635 1.00 83.44 187 GLN A C 1
ATOM 1454 O O . GLN A 1 187 ? 0.998 4.907 18.115 1.00 83.44 187 GLN A O 1
ATOM 1459 N N . VAL A 1 188 ? -0.718 6.308 18.459 1.00 83.06 188 VAL A N 1
ATOM 1460 C CA . VAL A 1 188 ? -0.072 7.408 17.750 1.00 83.06 188 VAL A CA 1
ATOM 1461 C C . VAL A 1 188 ? 1.109 7.941 18.552 1.00 83.06 188 VAL A C 1
ATOM 1463 O O . VAL A 1 188 ? 2.175 8.126 17.978 1.00 83.06 188 VAL A O 1
ATOM 1466 N N . GLN A 1 189 ? 0.970 8.134 19.864 1.00 79.75 189 GLN A N 1
ATOM 1467 C CA . GLN A 1 189 ? 2.072 8.591 20.707 1.00 79.75 189 GLN A CA 1
ATOM 1468 C C . GLN A 1 189 ? 3.239 7.600 20.680 1.00 79.75 189 GLN A C 1
ATOM 1470 O O . GLN A 1 189 ? 4.377 8.012 20.466 1.00 79.75 189 GLN A O 1
ATOM 1475 N N . ALA A 1 190 ? 2.967 6.299 20.797 1.00 77.25 190 ALA A N 1
ATOM 1476 C CA . ALA A 1 190 ? 3.984 5.270 20.630 1.00 77.25 190 ALA A CA 1
ATOM 1477 C C . ALA A 1 190 ? 4.635 5.347 19.240 1.00 77.25 190 ALA A C 1
ATOM 1479 O O . ALA A 1 190 ? 5.859 5.370 19.145 1.00 77.25 190 ALA A O 1
ATOM 1480 N N . ALA A 1 191 ? 3.856 5.460 18.161 1.00 75.50 191 ALA A N 1
ATOM 1481 C CA . ALA A 1 191 ? 4.396 5.545 16.803 1.00 75.50 191 ALA A CA 1
ATOM 1482 C C . ALA A 1 191 ? 5.202 6.828 16.535 1.00 75.50 191 ALA A C 1
ATOM 1484 O O . ALA A 1 191 ? 6.165 6.789 15.782 1.00 75.50 191 ALA A O 1
ATOM 1485 N N . VAL A 1 192 ? 4.847 7.955 17.146 1.00 72.62 192 VAL A N 1
ATOM 1486 C CA . VAL A 1 192 ? 5.568 9.227 16.983 1.00 72.62 192 VAL A CA 1
ATOM 1487 C C . VAL A 1 192 ? 6.854 9.248 17.810 1.00 72.62 192 VAL A C 1
ATOM 1489 O O . VAL A 1 192 ? 7.877 9.732 17.335 1.00 72.62 192 VAL A O 1
ATOM 1492 N N . LEU A 1 193 ? 6.816 8.732 19.043 1.00 67.38 193 LEU A N 1
ATOM 1493 C CA . LEU A 1 193 ? 7.969 8.740 19.951 1.00 67.38 193 LEU A CA 1
ATOM 1494 C C . LEU A 1 193 ? 8.958 7.604 19.666 1.00 67.38 193 LEU A C 1
ATOM 1496 O O . LEU A 1 193 ? 10.162 7.768 19.859 1.00 67.38 193 LEU A O 1
ATOM 1500 N N . THR A 1 194 ? 8.449 6.443 19.251 1.00 59.38 194 THR A N 1
ATOM 1501 C CA . THR A 1 194 ? 9.223 5.194 19.132 1.00 59.38 194 THR A CA 1
ATOM 1502 C C . THR A 1 194 ? 9.107 4.517 17.768 1.00 59.38 194 THR A C 1
ATOM 1504 O O . THR A 1 194 ? 9.739 3.485 17.549 1.00 59.38 194 THR A O 1
ATOM 1507 N N . GLY A 1 195 ? 8.282 5.045 16.859 1.00 54.88 195 GLY A N 1
ATOM 1508 C CA . GLY A 1 195 ? 8.085 4.447 15.544 1.00 54.88 195 GLY A CA 1
ATOM 1509 C C . GLY A 1 195 ? 9.171 4.835 14.534 1.00 54.88 195 GLY A C 1
ATOM 1510 O O . GLY A 1 195 ? 9.780 5.889 14.677 1.00 54.88 195 GLY A O 1
ATOM 1511 N N . PRO A 1 196 ? 9.336 4.012 13.474 1.00 47.19 196 PRO A N 1
ATOM 1512 C CA . PRO A 1 196 ? 10.445 4.034 12.503 1.00 47.19 196 PRO A CA 1
ATOM 1513 C C . PRO A 1 196 ? 10.531 5.291 11.623 1.00 47.19 196 PRO A C 1
ATOM 1515 O O . PRO A 1 196 ? 11.377 5.361 10.735 1.00 47.19 196 PRO A O 1
ATOM 1518 N N . ALA A 1 197 ? 9.588 6.214 11.778 1.00 45.91 197 ALA A N 1
ATOM 1519 C CA . ALA A 1 197 ? 9.495 7.439 11.015 1.00 45.91 197 ALA A CA 1
ATOM 1520 C C . ALA A 1 197 ? 9.460 8.583 12.018 1.00 45.91 197 ALA A C 1
ATOM 1522 O O . ALA A 1 197 ? 8.383 9.039 12.397 1.00 45.91 197 ALA A O 1
ATOM 1523 N N . ARG A 1 198 ? 10.628 9.054 12.463 1.00 49.06 198 ARG A N 1
ATOM 1524 C CA . ARG A 1 198 ? 10.696 10.403 13.026 1.00 49.06 198 ARG A CA 1
ATOM 1525 C C . ARG A 1 198 ? 10.359 11.395 11.918 1.00 49.06 198 ARG A C 1
ATOM 1527 O O . ARG A 1 198 ? 11.153 11.551 10.994 1.00 49.06 198 ARG A O 1
ATOM 1534 N N . PRO A 1 199 ? 9.230 12.116 11.995 1.00 44.69 199 PRO A N 1
ATOM 1535 C CA . PRO A 1 199 ? 8.881 13.097 10.975 1.00 44.69 199 PRO A CA 1
ATOM 1536 C C . PRO A 1 199 ? 9.657 14.418 11.164 1.00 44.69 199 PRO A C 1
ATOM 1538 O O . PRO A 1 199 ? 9.295 15.443 10.590 1.00 44.69 199 PRO A O 1
ATOM 1541 N N . PHE A 1 200 ? 10.691 14.411 12.007 1.00 44.53 200 PHE A N 1
ATOM 1542 C CA . PHE A 1 200 ? 11.479 15.563 12.410 1.00 44.53 200 PHE A CA 1
ATOM 1543 C C . PHE A 1 200 ? 12.892 15.413 11.855 1.00 44.53 200 PHE A C 1
ATOM 1545 O O . PHE A 1 200 ? 13.494 14.344 11.972 1.00 44.53 200 PHE A O 1
ATOM 1552 N N . ALA A 1 201 ? 13.423 16.489 11.269 1.00 40.06 201 ALA A N 1
ATOM 1553 C CA . ALA A 1 201 ? 14.847 16.584 10.975 1.00 40.06 201 ALA A CA 1
ATOM 1554 C C . ALA A 1 201 ? 15.657 16.292 12.257 1.00 40.06 201 ALA A C 1
ATOM 1556 O O . ALA A 1 201 ? 15.166 16.592 13.347 1.00 40.06 201 ALA A O 1
ATOM 1557 N N . PRO A 1 202 ? 16.878 15.732 12.167 1.00 41.53 202 PRO A N 1
ATOM 1558 C CA . PRO A 1 202 ? 17.716 15.465 13.343 1.00 41.53 202 PRO A CA 1
ATOM 1559 C C . PRO A 1 202 ? 17.941 16.706 14.225 1.00 41.53 202 PRO A C 1
ATOM 1561 O O . PRO A 1 202 ? 18.155 16.556 15.426 1.00 41.53 202 PRO A O 1
ATOM 1564 N N . ASP A 1 203 ? 17.818 17.902 13.640 1.00 38.25 203 ASP A N 1
ATOM 1565 C CA . ASP A 1 203 ? 17.976 19.197 14.307 1.00 38.25 203 ASP A CA 1
ATOM 1566 C C . ASP A 1 203 ? 16.659 19.777 14.854 1.00 38.25 203 ASP A C 1
ATOM 1568 O O . ASP A 1 203 ? 16.673 20.771 15.581 1.00 38.25 203 ASP A O 1
ATOM 1572 N N . PHE A 1 204 ? 15.509 19.177 14.527 1.00 41.41 204 PHE A N 1
ATOM 1573 C CA . PHE A 1 204 ? 14.250 19.550 15.158 1.00 41.41 204 PHE A CA 1
ATOM 1574 C C . PHE A 1 204 ? 14.204 18.892 16.539 1.00 41.41 204 PHE A C 1
ATOM 1576 O O . PHE A 1 204 ? 14.399 17.673 16.629 1.00 41.41 204 PHE A O 1
ATOM 1583 N N . PRO A 1 205 ? 13.921 19.643 17.620 1.00 44.47 205 PRO A N 1
ATOM 1584 C CA . PRO A 1 205 ? 13.686 19.019 18.907 1.00 44.47 205 PRO A CA 1
ATOM 1585 C C . PRO A 1 205 ? 12.565 18.006 18.700 1.00 44.47 205 PRO A C 1
ATOM 1587 O O . PRO A 1 205 ? 11.479 18.364 18.236 1.00 44.47 205 PRO A O 1
ATOM 1590 N N . ALA A 1 206 ? 12.849 16.730 18.988 1.00 48.91 206 ALA A N 1
ATOM 1591 C CA . ALA A 1 206 ? 11.798 15.732 19.071 1.00 48.91 206 ALA A CA 1
ATOM 1592 C C . ALA A 1 206 ? 10.681 16.364 19.910 1.00 48.91 206 ALA A C 1
ATOM 1594 O O . ALA A 1 206 ? 11.011 16.974 20.938 1.00 48.91 206 ALA A O 1
ATOM 1595 N N . PRO A 1 207 ? 9.407 16.299 19.472 1.00 49.28 207 PRO A N 1
ATOM 1596 C CA . PRO A 1 207 ? 8.309 16.813 20.267 1.00 49.28 207 PRO A CA 1
ATOM 1597 C C . PRO A 1 207 ? 8.543 16.244 21.651 1.00 49.28 207 PRO A C 1
ATOM 1599 O O . PRO A 1 207 ? 8.790 15.037 21.780 1.00 49.28 207 PRO A O 1
ATOM 1602 N N . GLY A 1 208 ? 8.633 17.137 22.643 1.00 51.31 208 GLY A N 1
ATOM 1603 C CA . GLY A 1 208 ? 8.943 16.722 24.002 1.00 51.31 208 GLY A CA 1
ATOM 1604 C C . GLY A 1 208 ? 8.067 15.523 24.343 1.00 51.31 208 GLY A C 1
ATOM 1605 O O . GLY A 1 208 ? 6.961 15.399 23.818 1.00 51.31 208 GLY A O 1
ATOM 1606 N N . THR A 1 209 ? 8.529 14.634 25.216 1.00 54.25 209 THR A N 1
ATOM 1607 C CA . THR A 1 209 ? 7.796 13.424 25.646 1.00 54.25 209 THR A CA 1
ATOM 1608 C C . THR A 1 209 ? 6.378 13.688 26.189 1.00 54.25 209 THR A C 1
ATOM 1610 O O . THR A 1 209 ? 5.677 12.757 26.585 1.00 54.25 209 THR A O 1
ATOM 1613 N N . GLY A 1 210 ? 5.949 14.950 26.210 1.00 58.53 210 GLY A N 1
ATOM 1614 C CA . GLY A 1 210 ? 4.606 15.402 26.474 1.00 58.53 210 GLY A CA 1
ATOM 1615 C C . GLY A 1 210 ? 3.538 14.801 25.544 1.00 58.53 210 GLY A C 1
ATOM 1616 O O . GLY A 1 210 ? 3.805 14.336 24.434 1.00 58.53 210 GLY A O 1
ATOM 1617 N N . PRO A 1 211 ? 2.288 14.790 26.025 1.00 66.69 211 PRO A N 1
ATOM 1618 C CA . PRO A 1 211 ? 1.167 14.162 25.340 1.00 66.69 211 PRO A CA 1
ATOM 1619 C C . PRO A 1 211 ? 0.808 14.865 24.024 1.00 66.69 211 PRO A C 1
ATOM 1621 O O . PRO A 1 211 ? 0.810 16.095 23.927 1.00 66.69 211 PRO A O 1
ATOM 1624 N N . LEU A 1 212 ? 0.426 14.077 23.018 1.00 76.31 212 LEU A N 1
ATOM 1625 C CA . LEU A 1 212 ? -0.151 14.587 21.776 1.00 76.31 212 LEU A CA 1
ATOM 1626 C C . LEU A 1 212 ? -1.629 14.922 21.994 1.00 76.31 212 LEU A C 1
ATOM 1628 O O . LEU A 1 212 ? -2.412 14.085 22.435 1.00 76.31 212 LEU A O 1
ATOM 1632 N N . ALA A 1 213 ? -2.026 16.145 21.661 1.00 81.94 213 ALA A N 1
ATOM 1633 C CA . ALA A 1 213 ? -3.418 16.563 21.657 1.00 81.94 213 ALA A CA 1
ATOM 1634 C C . ALA A 1 213 ? -4.032 16.339 20.273 1.00 81.94 213 ALA A C 1
ATOM 1636 O O . ALA A 1 213 ? -3.487 16.782 19.257 1.00 81.94 213 ALA A O 1
ATOM 1637 N N . PHE A 1 214 ? -5.192 15.683 20.234 1.00 84.69 214 PHE A N 1
ATOM 1638 C CA . PHE A 1 214 ? -6.003 15.609 19.024 1.00 84.69 214 PHE A CA 1
ATOM 1639 C C . PHE A 1 214 ? -6.419 17.021 18.603 1.00 84.69 214 PHE A C 1
ATOM 1641 O O . PHE A 1 214 ? -7.031 17.748 19.385 1.00 84.69 214 PHE A O 1
ATOM 1648 N N . ASP A 1 215 ? -6.137 17.388 17.356 1.00 85.69 215 ASP A N 1
ATOM 1649 C CA . ASP A 1 215 ? -6.561 18.670 16.795 1.00 85.69 215 ASP A CA 1
ATOM 1650 C C . ASP A 1 215 ? -7.726 18.495 15.815 1.00 85.69 215 ASP A C 1
ATOM 1652 O O . ASP A 1 215 ? -8.719 19.221 15.883 1.00 85.69 215 ASP A O 1
ATOM 1656 N N . GLY A 1 216 ? -7.658 17.493 14.940 1.00 84.12 216 GLY A N 1
ATOM 1657 C CA . GLY A 1 216 ? -8.723 17.267 13.972 1.00 84.12 216 GLY A CA 1
ATOM 1658 C C . GLY A 1 216 ? -8.466 16.107 13.029 1.00 84.12 216 GLY A C 1
ATOM 1659 O O . GLY A 1 216 ? -7.336 15.662 12.842 1.00 84.12 216 GLY A O 1
ATOM 1660 N N . ARG A 1 217 ? -9.526 15.632 12.375 1.00 87.19 217 ARG A N 1
ATOM 1661 C CA . ARG A 1 217 ? -9.408 14.703 11.250 1.00 87.19 217 ARG A CA 1
ATOM 1662 C C . ARG A 1 217 ? -9.296 15.477 9.937 1.00 87.19 217 ARG A C 1
ATOM 1664 O O . ARG A 1 217 ? -10.004 16.455 9.719 1.00 87.19 217 ARG A O 1
ATOM 1671 N N . LEU A 1 218 ? -8.442 14.995 9.044 1.00 80.94 218 LEU A N 1
ATOM 1672 C CA . LEU A 1 218 ? -8.259 15.489 7.688 1.00 80.94 218 LEU A CA 1
ATOM 1673 C C . LEU A 1 218 ? -8.977 14.576 6.686 1.00 80.94 218 LEU A C 1
ATOM 1675 O 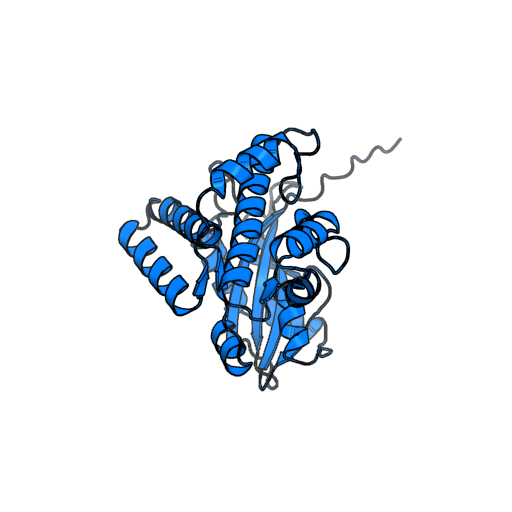O . LEU A 1 218 ? -8.923 13.351 6.783 1.00 80.94 218 LEU A O 1
ATOM 1679 N N . GLY A 1 219 ? -9.595 15.183 5.676 1.00 78.31 219 GLY A N 1
ATOM 1680 C CA . GLY A 1 219 ? -10.292 14.460 4.614 1.00 78.31 219 GLY A CA 1
ATOM 1681 C C . GLY A 1 219 ? -11.716 14.032 4.978 1.00 78.31 219 GLY A C 1
ATOM 1682 O O . GLY A 1 219 ? -12.240 14.322 6.055 1.00 78.31 219 GLY A O 1
ATOM 1683 N N . ARG A 1 220 ? -12.377 13.373 4.020 1.00 77.50 220 ARG A N 1
ATOM 1684 C CA . ARG A 1 220 ? -13.775 12.953 4.166 1.00 77.50 220 ARG A CA 1
ATOM 1685 C C . ARG A 1 220 ? -13.885 11.740 5.099 1.00 77.50 220 ARG A C 1
ATOM 1687 O O . ARG A 1 220 ? -13.031 10.859 5.019 1.00 77.50 220 ARG A O 1
ATOM 1694 N N . PRO A 1 221 ? -14.940 11.657 5.933 1.00 76.81 221 PRO A N 1
ATOM 1695 C CA . PRO A 1 221 ? -15.248 10.443 6.680 1.00 76.81 221 PRO A CA 1
ATOM 1696 C C . PRO A 1 221 ? -15.409 9.263 5.729 1.00 76.81 221 PRO A C 1
ATOM 1698 O O . PRO A 1 221 ? -16.217 9.314 4.798 1.00 76.81 221 PRO A O 1
ATOM 1701 N N . LEU A 1 222 ? -14.643 8.206 5.971 1.00 89.25 222 LEU A N 1
ATOM 1702 C CA . LEU A 1 222 ? -14.761 6.940 5.267 1.00 89.25 222 LEU A CA 1
ATOM 1703 C C . LEU A 1 222 ? -14.805 5.825 6.302 1.00 89.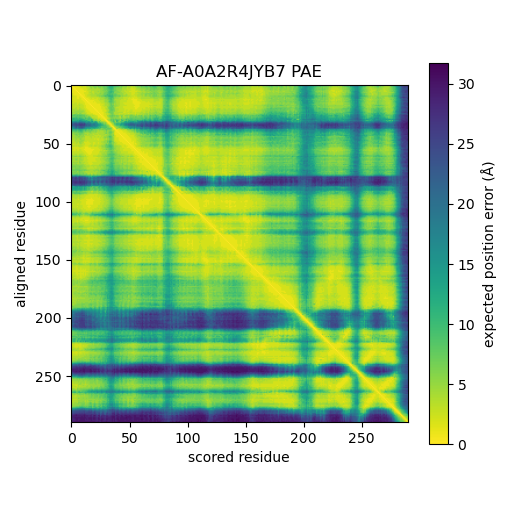25 222 LEU A C 1
ATOM 1705 O O . LEU A 1 222 ? -13.957 5.768 7.189 1.00 89.25 222 LEU A O 1
ATOM 1709 N N . ALA A 1 223 ? -15.792 4.952 6.164 1.00 93.69 223 ALA A N 1
ATOM 1710 C CA . ALA A 1 223 ? -15.923 3.745 6.950 1.00 93.69 223 ALA A CA 1
ATOM 1711 C C . ALA A 1 223 ? -16.412 2.624 6.029 1.00 93.69 223 ALA A C 1
ATOM 1713 O O . ALA A 1 223 ? -17.222 2.859 5.125 1.00 93.69 223 ALA A O 1
ATOM 1714 N N . TYR A 1 224 ? -15.877 1.428 6.230 1.00 95.50 224 TYR A N 1
ATOM 1715 C CA . TYR A 1 224 ? -16.165 0.259 5.412 1.00 95.50 224 TYR A CA 1
ATOM 1716 C C . TYR A 1 224 ? -16.545 -0.895 6.322 1.00 95.50 224 TYR A C 1
ATOM 1718 O O . TYR A 1 224 ? -15.775 -1.258 7.206 1.00 95.50 224 TYR A O 1
ATOM 1726 N N . HIS A 1 225 ? -17.722 -1.461 6.103 1.00 94.88 225 HIS A N 1
ATOM 1727 C CA . HIS A 1 225 ? -18.127 -2.697 6.747 1.00 94.88 225 HIS A CA 1
ATOM 1728 C C . HIS A 1 225 ? -17.550 -3.864 5.946 1.00 94.88 225 HIS A C 1
ATOM 1730 O O . HIS A 1 225 ? -17.955 -4.078 4.799 1.00 94.88 225 HIS A O 1
ATOM 1736 N N . VAL A 1 226 ? -16.572 -4.558 6.522 1.00 93.88 226 VAL A N 1
ATOM 1737 C CA . VAL A 1 226 ? -15.921 -5.737 5.940 1.00 93.88 226 VAL A CA 1
ATOM 1738 C C . VAL A 1 226 ? -16.127 -6.876 6.927 1.00 93.88 226 VAL A C 1
ATOM 1740 O O . VAL A 1 226 ? -15.659 -6.792 8.061 1.00 93.88 226 VAL A O 1
ATOM 1743 N N . ASP A 1 227 ? -16.835 -7.914 6.492 1.00 89.88 227 ASP A N 1
ATOM 1744 C CA . ASP A 1 227 ? -17.230 -9.051 7.329 1.00 89.88 227 ASP A CA 1
ATOM 1745 C C . ASP A 1 227 ? -18.020 -8.607 8.577 1.00 89.88 227 ASP A C 1
ATOM 1747 O O . ASP A 1 227 ? -19.092 -8.028 8.426 1.00 89.88 227 ASP A O 1
ATOM 1751 N N . ASP A 1 228 ? -17.522 -8.858 9.790 1.00 88.75 228 ASP A N 1
ATOM 1752 C CA . ASP A 1 228 ? -18.144 -8.511 11.078 1.00 88.75 228 ASP A CA 1
ATOM 1753 C C . ASP A 1 228 ? -17.587 -7.212 11.697 1.00 88.75 228 ASP A C 1
ATOM 1755 O O . ASP A 1 228 ? -17.845 -6.901 12.864 1.00 88.75 228 ASP A O 1
ATOM 1759 N N . ARG A 1 229 ? -16.778 -6.460 10.938 1.00 91.81 229 ARG A N 1
ATOM 1760 C CA . ARG A 1 229 ? -15.974 -5.343 11.449 1.00 91.81 229 ARG A CA 1
ATOM 1761 C C . ARG A 1 229 ? -16.148 -4.078 10.632 1.00 91.81 229 ARG A C 1
ATOM 1763 O O . ARG A 1 229 ? -16.312 -4.085 9.410 1.00 91.81 229 ARG A O 1
ATOM 1770 N N . LEU A 1 230 ? -16.008 -2.956 11.325 1.00 94.12 230 LEU A N 1
ATOM 1771 C CA . LEU A 1 230 ? -15.946 -1.641 10.720 1.00 94.12 230 LEU A CA 1
ATOM 1772 C C . LEU A 1 230 ? -14.488 -1.180 10.602 1.00 94.12 230 LEU A C 1
ATOM 1774 O O . LEU A 1 230 ? -13.768 -1.042 11.588 1.00 94.12 230 LEU A O 1
ATOM 1778 N N . TRP A 1 231 ? -14.061 -0.892 9.378 1.00 94.88 231 TRP A N 1
ATOM 1779 C CA . TRP A 1 231 ? -12.729 -0.385 9.069 1.00 94.88 231 TRP A CA 1
ATOM 1780 C C . TRP A 1 231 ? -12.783 1.102 8.754 1.00 94.88 231 TRP A C 1
ATOM 1782 O O . TRP A 1 231 ? -13.470 1.532 7.821 1.00 94.88 231 TRP A O 1
ATOM 1792 N N . VAL A 1 232 ? -12.023 1.896 9.506 1.00 93.25 232 VAL A N 1
ATOM 1793 C CA . VAL A 1 232 ? -12.000 3.357 9.379 1.00 93.25 232 VAL A CA 1
ATOM 1794 C C . VAL A 1 232 ? -10.584 3.811 9.019 1.00 93.25 232 VAL A C 1
ATOM 1796 O O . VAL A 1 232 ? -9.747 3.998 9.907 1.00 93.25 232 VAL A O 1
ATOM 1799 N N . PRO A 1 233 ? -10.273 3.998 7.722 1.00 91.62 233 PRO A N 1
ATOM 1800 C CA . PRO A 1 233 ? -9.064 4.701 7.328 1.00 91.62 233 PRO A CA 1
ATOM 1801 C C . PRO A 1 233 ? -9.225 6.185 7.672 1.00 91.62 233 PRO A C 1
ATOM 1803 O O . PRO A 1 233 ? -10.163 6.847 7.226 1.00 91.62 233 PRO A O 1
ATOM 1806 N N . SER A 1 234 ? -8.303 6.719 8.462 1.00 89.31 234 SER A N 1
ATOM 1807 C CA . SER A 1 234 ? -8.369 8.088 8.960 1.00 89.31 234 SER A CA 1
ATOM 1808 C C . SER A 1 234 ? -7.028 8.786 8.792 1.00 89.31 234 SER A C 1
ATOM 1810 O O . SER A 1 234 ? -5.965 8.189 8.953 1.00 89.31 234 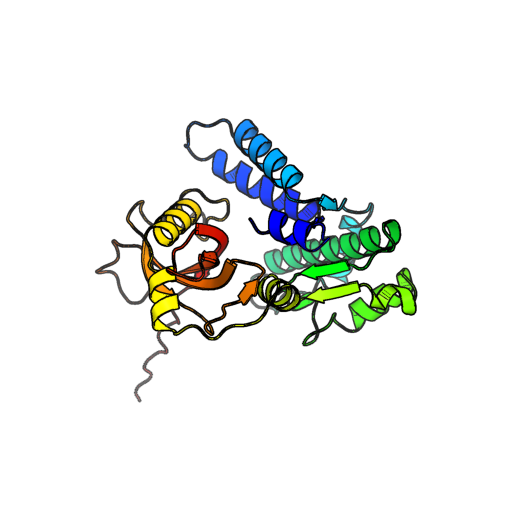SER A O 1
ATOM 1812 N N . ARG A 1 235 ? -7.073 10.077 8.467 1.00 89.12 235 ARG A N 1
ATOM 1813 C CA . ARG A 1 235 ? -5.907 10.957 8.516 1.00 89.12 235 ARG A CA 1
ATOM 1814 C C . ARG A 1 235 ? -6.130 11.924 9.666 1.00 89.12 235 ARG A C 1
ATOM 1816 O O . ARG A 1 235 ? -7.103 12.668 9.639 1.00 89.12 235 ARG A O 1
ATOM 1823 N N . ILE A 1 236 ? -5.282 11.893 10.684 1.00 88.06 236 ILE A N 1
ATOM 1824 C CA . ILE A 1 236 ? -5.485 12.641 11.928 1.00 88.06 236 ILE A CA 1
ATOM 1825 C C . ILE A 1 236 ? -4.352 13.645 12.104 1.00 88.06 236 ILE A C 1
ATOM 1827 O O . ILE A 1 236 ? -3.186 13.310 11.898 1.00 88.06 236 ILE A O 1
ATOM 1831 N N . ARG A 1 237 ? -4.717 14.871 12.472 1.00 88.12 237 ARG A N 1
ATOM 1832 C CA . ARG A 1 237 ? -3.826 15.968 12.829 1.00 88.12 237 ARG A CA 1
ATOM 1833 C C . ARG A 1 237 ? -3.726 16.068 14.351 1.00 88.12 237 ARG A C 1
ATOM 1835 O O . ARG A 1 237 ? -4.746 16.097 15.045 1.00 88.12 237 ARG A O 1
ATOM 1842 N N . TRP A 1 238 ? -2.495 16.155 14.837 1.00 85.56 238 TRP A N 1
ATOM 1843 C CA . TRP A 1 238 ? -2.128 16.220 16.247 1.00 85.56 238 TRP A CA 1
ATOM 1844 C C . TRP A 1 238 ? -1.267 17.457 16.520 1.00 85.56 238 TRP A C 1
ATOM 1846 O O . TRP A 1 238 ? -0.532 17.915 15.640 1.00 85.56 238 TRP A O 1
ATOM 1856 N N . ARG A 1 239 ? -1.345 17.974 17.749 1.00 81.00 239 ARG A N 1
ATOM 1857 C CA . ARG A 1 239 ? -0.454 19.011 18.297 1.00 81.00 239 ARG A CA 1
ATOM 1858 C C . ARG A 1 239 ? 0.357 18.439 19.455 1.00 81.00 239 ARG A C 1
ATOM 1860 O O . ARG A 1 239 ? -0.183 17.668 20.244 1.00 81.00 239 ARG A O 1
ATOM 1867 N N . ALA A 1 240 ? 1.612 18.846 19.607 1.00 71.69 240 ALA A N 1
ATOM 1868 C CA . ALA A 1 240 ? 2.372 18.558 20.822 1.00 71.69 240 ALA A CA 1
ATOM 1869 C C . ALA A 1 240 ? 1.906 19.485 21.966 1.00 71.69 240 ALA A C 1
ATOM 1871 O O . ALA A 1 240 ? 1.811 20.698 21.771 1.00 71.69 240 ALA A O 1
ATOM 1872 N N . ARG A 1 241 ? 1.578 18.951 23.155 1.00 61.94 241 ARG A N 1
ATOM 1873 C CA . ARG A 1 241 ? 1.306 19.792 24.341 1.00 61.94 241 ARG A CA 1
ATOM 1874 C C . ARG A 1 241 ? 2.618 20.338 24.909 1.00 61.94 241 ARG A C 1
ATOM 1876 O O . ARG A 1 241 ? 3.537 19.568 25.167 1.00 61.94 241 ARG A O 1
ATOM 1883 N N . GLY A 1 242 ? 2.667 21.650 25.145 1.00 52.00 242 GLY A N 1
ATOM 1884 C CA . GLY A 1 242 ? 3.836 22.366 25.679 1.00 52.00 242 GLY A CA 1
ATOM 1885 C C . GLY A 1 242 ? 4.183 23.648 24.913 1.00 52.00 242 GLY A C 1
ATOM 1886 O O . GLY A 1 242 ? 4.848 24.519 25.458 1.00 52.00 242 GLY A O 1
ATOM 1887 N N . GLU A 1 243 ? 3.670 23.815 23.691 1.00 50.00 243 GLU A N 1
ATOM 1888 C CA . GLU A 1 243 ? 3.843 25.026 22.875 1.00 50.00 243 GLU A CA 1
ATOM 1889 C C . GLU A 1 243 ? 2.684 26.022 23.059 1.00 50.00 243 GLU A C 1
ATOM 1891 O O . GLU A 1 243 ? 2.128 26.539 22.096 1.00 50.00 243 GLU A O 1
ATOM 1896 N N . GLU A 1 244 ? 2.254 26.289 24.296 1.00 42.25 244 GLU A N 1
ATOM 1897 C CA . GLU A 1 244 ? 1.123 27.208 24.502 1.00 42.25 244 GLU A CA 1
ATOM 1898 C C . GLU A 1 244 ? 1.465 28.684 24.225 1.00 42.25 244 GLU A C 1
ATOM 1900 O O . GLU A 1 244 ? 0.551 29.497 24.167 1.00 42.25 244 GLU A O 1
ATOM 1905 N N . HIS A 1 245 ? 2.736 29.068 24.046 1.00 38.19 245 HIS A N 1
ATOM 1906 C CA . HIS A 1 245 ? 3.120 30.491 24.050 1.00 38.19 245 HIS A CA 1
ATOM 1907 C C . HIS A 1 245 ? 4.163 30.923 23.004 1.00 38.19 245 HIS A C 1
ATOM 1909 O O . HIS A 1 245 ? 4.623 32.062 23.053 1.00 38.19 245 HIS A O 1
ATOM 1915 N N . ALA A 1 246 ? 4.520 30.087 22.027 1.00 35.06 246 ALA A N 1
ATOM 1916 C CA . ALA A 1 246 ? 5.409 30.511 20.944 1.00 35.06 246 ALA A CA 1
ATOM 1917 C C . ALA A 1 246 ? 4.623 30.618 19.632 1.00 35.06 246 ALA A C 1
ATOM 1919 O O . ALA A 1 246 ? 4.230 29.613 19.059 1.00 35.06 246 ALA A O 1
ATOM 1920 N N . CYS A 1 247 ? 4.356 31.867 19.241 1.00 35.81 247 CYS A N 1
ATOM 1921 C CA . CYS A 1 247 ? 4.157 32.410 17.894 1.00 35.81 247 CYS A CA 1
ATOM 1922 C C . CYS A 1 247 ? 3.715 31.454 16.768 1.00 35.81 247 CYS A C 1
ATOM 1924 O O . CYS A 1 247 ? 4.372 30.462 16.490 1.00 35.81 247 CYS A O 1
ATOM 1926 N N . SER A 1 248 ? 2.673 31.853 16.026 1.00 38.59 248 SER A N 1
ATOM 1927 C CA . SER A 1 248 ? 2.375 31.446 14.637 1.00 38.59 248 SER A CA 1
ATOM 1928 C C . SER A 1 248 ? 3.482 30.612 13.957 1.00 38.59 248 SER A C 1
ATOM 1930 O O . SER A 1 248 ? 4.419 31.188 13.405 1.00 38.59 248 SER A O 1
ATOM 1932 N N . GLY A 1 249 ? 3.422 29.276 14.027 1.00 48.59 249 GLY A N 1
ATOM 1933 C CA . GLY A 1 249 ? 4.570 28.477 13.570 1.00 48.59 249 GLY A CA 1
ATOM 1934 C C . GLY A 1 249 ? 4.658 27.017 14.021 1.00 48.59 249 GLY A C 1
ATOM 1935 O O . GLY A 1 249 ? 5.396 26.265 13.393 1.00 48.59 249 GLY A O 1
ATOM 1936 N N . SER A 1 250 ? 3.898 26.578 15.030 1.00 53.31 250 SER A N 1
ATOM 1937 C CA . SER A 1 250 ? 3.958 25.193 15.524 1.00 53.31 250 SER A CA 1
ATOM 1938 C C . SER A 1 250 ? 3.699 24.138 14.434 1.00 53.31 250 SER A C 1
ATOM 1940 O O . SER A 1 250 ? 2.633 24.174 13.802 1.00 53.31 250 SER A O 1
ATOM 1942 N N . PRO A 1 251 ? 4.619 23.178 14.211 1.00 63.75 251 PRO A N 1
ATOM 1943 C CA . PRO A 1 251 ? 4.428 22.116 13.233 1.00 63.75 251 PRO A CA 1
ATOM 1944 C C . PRO A 1 251 ? 3.325 21.158 13.685 1.00 63.75 251 PRO A C 1
ATOM 1946 O O . PRO A 1 251 ? 3.236 20.757 14.847 1.00 63.75 251 PRO A O 1
ATOM 1949 N N . PHE A 1 252 ? 2.481 20.750 12.743 1.00 73.00 252 PHE A N 1
ATOM 1950 C CA . PHE A 1 252 ? 1.478 19.723 12.997 1.00 73.00 252 PHE A CA 1
ATOM 1951 C C . PHE A 1 252 ? 2.049 18.343 12.712 1.00 73.00 252 PHE A C 1
ATOM 1953 O O . PHE A 1 252 ? 2.721 18.139 11.700 1.00 73.00 252 PHE A O 1
ATOM 1960 N N . ILE A 1 253 ? 1.687 17.371 13.549 1.00 80.44 253 ILE A N 1
ATOM 1961 C CA . ILE A 1 253 ? 1.938 15.961 13.258 1.00 80.44 253 ILE A CA 1
ATOM 1962 C C . ILE A 1 253 ? 0.699 15.405 12.572 1.00 80.44 253 ILE A C 1
ATOM 1964 O O . ILE A 1 253 ? -0.413 15.458 13.100 1.00 80.44 253 ILE A O 1
ATOM 1968 N N . ILE A 1 254 ? 0.884 14.873 11.375 1.00 82.75 254 ILE A N 1
ATOM 1969 C CA . ILE A 1 254 ? -0.158 14.225 10.599 1.00 82.75 254 ILE A CA 1
ATOM 1970 C C . ILE A 1 254 ? 0.117 12.730 10.607 1.00 82.75 254 ILE A C 1
ATOM 1972 O O . ILE A 1 254 ? 1.190 12.273 10.241 1.00 82.75 254 ILE A O 1
ATOM 1976 N N . THR A 1 255 ? -0.889 11.955 10.979 1.00 82.62 255 THR A N 1
ATOM 1977 C CA . THR A 1 255 ? -0.821 10.494 10.959 1.00 82.62 255 THR A CA 1
ATOM 1978 C C . THR A 1 255 ? -1.864 9.935 10.017 1.00 82.62 255 THR A C 1
ATOM 1980 O O . THR A 1 255 ? -2.978 10.458 9.923 1.00 82.62 255 THR A O 1
ATOM 1983 N N . ARG A 1 256 ? -1.521 8.860 9.313 1.00 84.44 256 ARG A N 1
ATOM 1984 C CA . ARG A 1 256 ? -2.500 8.016 8.624 1.00 84.44 256 ARG A CA 1
ATOM 1985 C C . ARG A 1 256 ? -2.677 6.774 9.473 1.00 84.44 256 ARG A C 1
ATOM 1987 O O . ARG A 1 256 ? -1.712 6.060 9.723 1.00 84.44 256 ARG A O 1
ATOM 1994 N N . VAL A 1 257 ? -3.897 6.527 9.920 1.00 87.06 257 VAL A N 1
ATOM 1995 C CA . VAL A 1 257 ? -4.232 5.376 10.754 1.00 87.06 257 VAL A CA 1
ATOM 1996 C C . VAL A 1 257 ? -5.315 4.545 10.089 1.00 87.06 257 VAL A C 1
ATOM 1998 O O . VAL A 1 257 ? -6.199 5.066 9.408 1.00 87.06 257 VAL A O 1
ATOM 2001 N N . LEU A 1 258 ? -5.244 3.241 10.299 1.00 89.56 258 LEU A N 1
ATOM 2002 C CA . LEU A 1 258 ? -6.315 2.310 10.002 1.00 89.56 258 LEU A CA 1
ATOM 2003 C C . LEU A 1 258 ? -6.873 1.805 11.328 1.00 89.56 258 LEU A C 1
ATOM 2005 O O . LEU A 1 258 ? -6.143 1.176 12.100 1.00 89.56 258 LEU A O 1
ATOM 2009 N N . LEU A 1 259 ? -8.143 2.109 11.585 1.00 90.69 259 LEU A N 1
ATOM 2010 C CA . LEU A 1 259 ? -8.850 1.640 12.770 1.00 90.69 259 LEU A CA 1
ATOM 2011 C C . LEU A 1 259 ? -9.682 0.414 12.416 1.00 90.69 259 LEU A C 1
ATOM 2013 O O . LEU A 1 259 ? -10.372 0.406 11.394 1.00 90.69 259 LEU A O 1
ATOM 2017 N N . GLU A 1 260 ? -9.632 -0.577 13.290 1.00 92.19 260 GLU A N 1
ATOM 2018 C CA . GLU A 1 260 ? -10.552 -1.704 13.317 1.00 92.19 260 GLU A CA 1
ATOM 2019 C C . GLU A 1 260 ? -11.523 -1.492 14.476 1.00 92.19 260 GLU A C 1
ATOM 2021 O O . GLU A 1 260 ? -11.094 -1.251 15.607 1.00 92.19 260 GLU A O 1
ATOM 2026 N N . VAL A 1 261 ? -12.821 -1.519 14.190 1.00 91.81 261 VAL A N 1
ATOM 2027 C CA . VAL A 1 261 ? -13.870 -1.091 15.117 1.00 91.81 261 VAL A CA 1
ATOM 2028 C C . VAL A 1 261 ? -14.985 -2.137 15.145 1.00 91.81 261 VAL A C 1
ATOM 2030 O O . VAL A 1 261 ? -15.371 -2.662 14.099 1.00 91.81 261 VAL A O 1
ATOM 2033 N N . SER A 1 262 ? -15.509 -2.447 16.330 1.00 90.88 262 SER A N 1
ATOM 2034 C CA . SER A 1 262 ? -16.743 -3.231 16.459 1.00 90.88 262 SER A CA 1
ATOM 2035 C C . SER A 1 262 ? -17.934 -2.445 15.910 1.00 90.88 262 SER A C 1
ATOM 2037 O O . SER A 1 262 ? -17.965 -1.219 15.984 1.00 90.88 262 SER A O 1
ATOM 2039 N N . VAL A 1 263 ? -18.914 -3.136 15.329 1.00 84.44 263 VAL A N 1
ATOM 2040 C CA . VAL A 1 263 ? -20.067 -2.468 14.706 1.00 84.44 263 VAL A CA 1
ATOM 2041 C C . VAL A 1 263 ? -20.989 -1.888 15.778 1.00 84.44 263 VAL A C 1
ATOM 2043 O O . VAL A 1 263 ? -21.280 -0.697 15.743 1.00 84.44 263 VAL A O 1
ATOM 2046 N N . GLU A 1 264 ? -21.366 -2.690 16.778 1.00 83.69 264 GLU A N 1
ATOM 2047 C CA . GLU A 1 264 ? -22.185 -2.253 17.910 1.00 83.69 264 GLU A CA 1
ATOM 2048 C C . GLU A 1 264 ? -21.801 -3.005 19.202 1.00 83.69 264 GLU A C 1
ATOM 2050 O O . GLU A 1 264 ? -21.795 -4.237 19.204 1.00 83.69 264 GLU A O 1
ATOM 2055 N N . PRO A 1 265 ? -21.493 -2.298 20.309 1.00 84.50 265 PRO A N 1
ATOM 2056 C CA . PRO A 1 265 ? -21.189 -0.863 20.373 1.00 84.50 265 PRO A CA 1
ATOM 2057 C C . PRO A 1 265 ? -19.904 -0.517 19.601 1.00 84.50 265 PRO A C 1
ATOM 2059 O O . PRO A 1 265 ? -19.013 -1.354 19.468 1.00 84.50 265 PRO A O 1
ATOM 2062 N N . MET A 1 266 ? -19.789 0.716 19.097 1.00 87.94 266 MET A N 1
ATOM 2063 C CA . MET A 1 266 ? -18.616 1.165 18.334 1.00 87.94 266 MET A CA 1
ATOM 2064 C C . MET A 1 266 ? -17.395 1.379 19.239 1.00 87.94 266 MET A C 1
ATOM 2066 O O . MET A 1 266 ? -17.225 2.438 19.845 1.00 87.94 266 MET A O 1
ATOM 2070 N N . HIS A 1 267 ? -16.511 0.384 19.302 1.00 90.56 267 HIS A N 1
ATOM 2071 C CA . HIS A 1 267 ? -15.264 0.434 20.062 1.00 90.56 267 HIS A CA 1
ATOM 2072 C C . HIS A 1 267 ? -14.068 0.111 19.178 1.00 90.56 267 HIS A C 1
ATOM 2074 O O . HIS A 1 267 ? -14.126 -0.772 18.325 1.00 90.56 267 HIS A O 1
ATOM 2080 N N . VAL A 1 268 ? -12.964 0.827 19.393 1.00 91.00 268 VAL A N 1
ATOM 2081 C CA . VAL A 1 268 ? -11.701 0.557 18.702 1.00 91.00 268 VAL A CA 1
ATOM 2082 C C . VAL A 1 268 ? -11.132 -0.763 19.218 1.00 91.00 268 VAL A C 1
ATOM 2084 O O . VAL A 1 268 ? -10.741 -0.863 20.377 1.00 91.00 268 VAL A O 1
ATOM 2087 N N . LEU A 1 269 ? -11.080 -1.761 18.340 1.00 89.38 269 LEU A N 1
ATOM 2088 C CA . LEU A 1 269 ? -10.491 -3.077 18.593 1.00 89.38 269 LEU A CA 1
ATOM 2089 C C . LEU A 1 269 ? -8.991 -3.082 18.290 1.00 89.38 269 LEU A C 1
ATOM 2091 O O . LEU A 1 269 ? -8.224 -3.798 18.928 1.00 89.38 269 LEU A O 1
ATOM 2095 N N . GLY A 1 270 ? -8.566 -2.261 17.326 1.00 87.25 270 GLY A N 1
ATOM 2096 C CA . GLY A 1 270 ? -7.168 -2.165 16.941 1.00 87.25 270 GLY A CA 1
ATOM 2097 C C . GLY A 1 270 ? -6.830 -0.901 16.163 1.00 87.25 270 GLY A C 1
ATOM 2098 O O . GLY A 1 270 ? -7.652 -0.340 15.436 1.00 87.25 270 GLY A O 1
ATOM 2099 N N . VAL A 1 271 ? -5.578 -0.462 16.306 1.00 87.44 271 VAL A N 1
ATOM 2100 C CA . VAL A 1 271 ? -5.035 0.738 15.659 1.00 87.44 271 VAL A CA 1
ATOM 2101 C C . VAL A 1 271 ? -3.751 0.372 14.930 1.00 87.44 271 VAL A C 1
ATOM 2103 O O . VAL A 1 271 ? -2.799 -0.119 15.535 1.00 87.44 271 VAL A O 1
ATOM 2106 N N . THR A 1 272 ? -3.711 0.626 13.624 1.00 85.00 272 THR A N 1
ATOM 2107 C CA . THR A 1 272 ? -2.478 0.544 12.830 1.00 85.00 272 THR A CA 1
ATOM 2108 C C . THR A 1 272 ? -2.091 1.935 12.360 1.00 85.00 272 THR A C 1
ATOM 2110 O O . THR A 1 272 ? -2.822 2.542 11.580 1.00 85.00 272 THR A O 1
ATOM 2113 N N . VAL A 1 273 ? -0.936 2.434 12.797 1.00 80.38 273 VAL A N 1
ATOM 2114 C CA . VAL A 1 273 ? -0.343 3.656 12.240 1.00 80.38 273 VAL A CA 1
ATOM 2115 C C . VAL A 1 273 ? 0.387 3.279 10.954 1.00 80.38 273 VAL A C 1
ATOM 2117 O O . VAL A 1 273 ? 1.307 2.465 10.970 1.00 80.38 273 VAL A O 1
ATOM 2120 N N . LEU A 1 274 ? -0.087 3.814 9.834 1.00 77.50 274 LEU A N 1
ATOM 2121 C CA . LEU A 1 274 ? 0.424 3.535 8.492 1.00 77.50 274 LEU A CA 1
ATOM 2122 C C . LEU A 1 274 ? 1.568 4.474 8.117 1.00 77.50 274 LEU A C 1
ATOM 2124 O O . LEU A 1 274 ? 2.476 4.071 7.401 1.00 77.50 274 LEU A O 1
ATOM 2128 N N . ASP A 1 275 ? 1.470 5.728 8.553 1.00 75.06 275 ASP A N 1
ATOM 2129 C CA . ASP A 1 275 ? 2.375 6.805 8.171 1.00 75.06 275 ASP A CA 1
ATOM 2130 C C . ASP A 1 275 ? 2.324 7.929 9.213 1.00 75.06 275 ASP A C 1
ATOM 2132 O O . ASP A 1 275 ? 1.264 8.186 9.803 1.00 75.06 275 ASP A O 1
ATOM 2136 N N . VAL A 1 276 ? 3.458 8.596 9.408 1.00 73.44 276 VAL A N 1
ATOM 2137 C CA . VAL A 1 276 ? 3.631 9.761 10.274 1.00 73.44 276 VAL A CA 1
ATOM 2138 C C . VAL A 1 276 ? 4.420 10.801 9.485 1.00 73.44 276 VAL A C 1
ATOM 2140 O O . VAL A 1 276 ? 5.550 10.557 9.079 1.00 73.44 276 VAL A O 1
ATOM 2143 N N . SER A 1 277 ? 3.835 11.978 9.295 1.00 72.19 277 SER A N 1
ATOM 2144 C CA . SER A 1 277 ? 4.461 13.101 8.605 1.00 72.19 277 SER A CA 1
ATOM 2145 C C . SER A 1 277 ? 4.304 14.382 9.419 1.00 72.19 277 SER A C 1
ATOM 2147 O O . SER A 1 277 ? 3.391 14.509 10.236 1.00 72.19 277 SER A O 1
ATOM 2149 N N . THR A 1 278 ? 5.153 15.368 9.169 1.00 68.69 278 THR A N 1
ATOM 2150 C CA . THR A 1 278 ? 4.971 16.737 9.660 1.00 68.69 278 THR A CA 1
ATOM 2151 C C . THR A 1 278 ? 4.371 17.599 8.558 1.00 68.69 278 THR A C 1
ATOM 2153 O O . THR A 1 278 ? 4.506 17.312 7.368 1.00 68.69 278 THR A O 1
ATOM 2156 N N . ALA A 1 279 ? 3.640 18.632 8.951 1.00 64.38 279 ALA A N 1
ATOM 2157 C CA . ALA A 1 279 ? 3.277 19.721 8.061 1.00 64.38 279 ALA A CA 1
ATOM 2158 C C . ALA A 1 279 ? 3.630 21.033 8.750 1.00 64.38 279 ALA A C 1
ATOM 2160 O O . ALA A 1 279 ? 3.223 21.257 9.896 1.00 64.38 279 ALA A O 1
ATOM 2161 N N . GLU A 1 280 ? 4.358 21.893 8.042 1.00 53.75 280 GLU A N 1
ATOM 2162 C CA . GLU A 1 280 ? 4.497 23.282 8.453 1.00 53.75 280 GLU A CA 1
ATOM 2163 C C . GLU A 1 280 ? 3.111 23.942 8.447 1.00 53.75 280 GLU A C 1
ATOM 2165 O O . GLU A 1 280 ? 2.267 23.628 7.591 1.00 53.75 280 GLU A O 1
ATOM 2170 N N . PRO A 1 281 ? 2.816 24.826 9.412 1.00 45.56 281 PRO A N 1
ATOM 2171 C CA . PRO A 1 281 ? 1.610 25.627 9.330 1.00 45.56 281 PRO A CA 1
ATOM 2172 C C . PRO A 1 281 ? 1.636 26.442 8.030 1.00 45.56 281 PRO A C 1
ATOM 2174 O O . PRO A 1 281 ? 2.709 26.838 7.573 1.00 45.56 281 PRO A O 1
ATOM 2177 N N . PRO A 1 282 ? 0.472 26.711 7.413 1.00 40.31 282 PRO A N 1
ATOM 2178 C CA . PRO A 1 282 ? 0.430 27.587 6.254 1.00 40.31 282 PRO A CA 1
ATOM 2179 C C . PRO A 1 282 ? 1.111 28.905 6.623 1.00 40.31 282 PRO A C 1
ATOM 2181 O O . PRO A 1 282 ? 0.722 29.530 7.614 1.00 40.31 282 PRO A O 1
ATOM 2184 N N . ALA A 1 283 ? 2.119 29.304 5.838 1.00 37.34 283 ALA A N 1
ATOM 2185 C CA . ALA A 1 283 ? 2.747 30.608 5.970 1.00 37.34 283 ALA A CA 1
ATOM 2186 C C . ALA A 1 283 ? 1.627 31.643 6.068 1.00 37.34 283 ALA A C 1
ATOM 2188 O O . ALA A 1 283 ? 0.718 31.659 5.227 1.00 37.34 283 ALA A O 1
ATOM 2189 N N . ALA A 1 284 ? 1.642 32.445 7.135 1.00 37.34 284 ALA A N 1
ATOM 2190 C CA . ALA A 1 284 ? 0.705 33.540 7.275 1.00 37.34 284 ALA A CA 1
ATOM 2191 C C . ALA A 1 284 ? 0.794 34.345 5.977 1.00 37.34 284 ALA A C 1
ATOM 2193 O O . ALA A 1 284 ? 1.839 34.924 5.684 1.00 37.34 284 ALA A O 1
ATOM 2194 N N . ARG A 1 285 ? -0.265 34.311 5.154 1.00 34.97 285 ARG A N 1
ATOM 2195 C CA . ARG A 1 285 ? -0.368 35.200 3.998 1.00 34.97 285 ARG A CA 1
ATOM 2196 C C . ARG A 1 285 ? -0.116 36.588 4.554 1.00 34.97 285 ARG A C 1
ATOM 2198 O O . ARG A 1 285 ? -0.882 37.031 5.411 1.00 34.97 285 ARG A O 1
ATOM 2205 N N . GLY A 1 286 ? 0.988 37.203 4.130 1.00 32.22 286 GLY A N 1
ATOM 2206 C CA . GLY A 1 286 ? 1.333 38.551 4.534 1.00 32.22 286 GLY A CA 1
ATOM 2207 C C . GLY A 1 286 ? 0.089 39.407 4.374 1.00 32.22 286 GLY A C 1
ATOM 2208 O O . GLY A 1 286 ? -0.490 39.472 3.288 1.00 32.22 286 GLY A O 1
ATOM 2209 N N . ARG A 1 287 ? -0.366 40.000 5.479 1.00 32.16 287 ARG A N 1
ATOM 2210 C CA . ARG A 1 287 ? -1.252 41.152 5.413 1.00 32.16 287 ARG A CA 1
ATOM 2211 C C . ARG A 1 287 ? -0.453 42.248 4.715 1.00 32.16 287 ARG A C 1
ATOM 2213 O O . ARG A 1 287 ? 0.232 43.023 5.365 1.00 32.16 287 ARG A O 1
ATOM 2220 N N . HIS A 1 288 ? -0.497 42.271 3.390 1.00 31.84 288 HIS A N 1
ATOM 2221 C CA . HIS A 1 288 ? -0.386 43.523 2.668 1.00 31.84 288 HIS A CA 1
ATOM 2222 C C . HIS A 1 288 ? -1.776 44.148 2.715 1.00 31.84 288 HIS A C 1
ATOM 2224 O O . HIS A 1 288 ? -2.611 43.934 1.839 1.00 31.84 288 HIS A O 1
ATOM 2230 N N . GLU A 1 289 ? -2.039 44.836 3.823 1.00 34.31 289 GLU A N 1
ATOM 2231 C CA . GLU A 1 289 ? -2.941 45.977 3.797 1.00 34.31 289 GLU A CA 1
ATOM 2232 C C . GLU A 1 289 ? -2.145 47.141 3.185 1.00 34.31 289 GLU A C 1
ATOM 2234 O O . GLU A 1 289 ? -0.999 47.377 3.567 1.00 34.31 289 GLU A O 1
ATOM 2239 N N . THR A 1 290 ? -2.764 47.710 2.148 1.00 35.47 290 THR A N 1
ATOM 2240 C CA . THR A 1 290 ? -2.542 48.982 1.430 1.00 35.47 290 THR A CA 1
ATOM 2241 C C . THR A 1 290 ? -1.483 49.945 1.944 1.00 35.47 290 THR A C 1
ATOM 2243 O O . THR A 1 290 ? -1.584 50.347 3.125 1.00 35.47 290 THR A O 1
#